Protein AF-A0A922DQI2-F1 (afdb_monomer_lite)

Foldseek 3Di:
DDDDDPPDPPPPDPPVVPDPDDPDDDDDPDNCPDPPRDPPDPDDCPDPVNVVVCCVVVVPCPCPPPCPLQFCPDPVNVVVVCVVCVVLVVQVVVCVVVVHDPVVSLVVVLVVLLCVQFVVVVVVVCVVCVVVVNDDDDDDDDDPDQDPVNVVCVVVVAAFQLPPDLRCLRVLLLLVLLVVLLVVLVVCVVVVDDCRNSVVSNVVSVVSNVSCVSVCCLDPPDDDSSRHDPVSNVSSVVVSVVVVVVVVVVVVVVD

Organism: Carya illinoinensis (NCBI:txid32201)

Structure (mmCIF, N/CA/C/O backbone):
data_AF-A0A922DQI2-F1
#
_entry.id   AF-A0A922DQI2-F1
#
loop_
_atom_site.group_PDB
_atom_site.id
_atom_site.type_symbol
_atom_site.label_atom_id
_atom_site.label_alt_id
_atom_site.label_comp_id
_atom_site.label_asym_id
_atom_site.label_entity_id
_atom_site.label_seq_id
_atom_site.pdbx_PDB_ins_code
_atom_site.Cartn_x
_atom_site.Cartn_y
_atom_site.Cartn_z
_atom_site.occupancy
_atom_site.B_iso_or_equiv
_atom_site.auth_seq_id
_atom_site.auth_comp_id
_atom_site.auth_asym_id
_atom_site.auth_atom_id
_atom_site.pdbx_PDB_model_num
ATOM 1 N N . MET A 1 1 ? 25.416 8.016 -6.942 1.00 30.14 1 MET A N 1
ATOM 2 C CA . MET A 1 1 ? 24.000 7.892 -6.542 1.00 30.14 1 MET A CA 1
ATOM 3 C C . MET A 1 1 ? 23.951 7.152 -5.216 1.00 30.14 1 MET A C 1
ATOM 5 O O . MET A 1 1 ? 23.938 5.929 -5.210 1.00 30.14 1 MET A O 1
ATOM 9 N N . LEU A 1 2 ? 24.023 7.882 -4.106 1.00 28.41 2 LEU A N 1
ATOM 10 C CA . LEU A 1 2 ? 23.653 7.361 -2.793 1.00 28.41 2 LEU A CA 1
ATOM 11 C C . LEU A 1 2 ? 22.253 7.909 -2.533 1.00 28.41 2 LEU A C 1
ATOM 13 O O . LEU A 1 2 ? 22.090 9.118 -2.414 1.00 28.41 2 LEU A O 1
ATOM 17 N N . GLY A 1 3 ? 21.248 7.036 -2.583 1.00 32.53 3 GLY A N 1
ATOM 18 C CA . GLY A 1 3 ? 19.934 7.377 -2.047 1.00 32.53 3 GLY A CA 1
ATOM 19 C C . GLY A 1 3 ? 20.023 7.484 -0.521 1.00 32.53 3 GLY A C 1
ATOM 20 O O . GLY A 1 3 ? 20.935 6.885 0.062 1.00 32.53 3 GLY A O 1
ATOM 21 N N . PRO A 1 4 ? 19.116 8.232 0.122 1.00 30.78 4 PRO A N 1
ATOM 22 C CA . PRO A 1 4 ? 19.093 8.351 1.572 1.00 30.78 4 PRO A CA 1
ATOM 23 C C . PRO A 1 4 ? 19.022 6.963 2.220 1.00 30.78 4 PRO A C 1
ATOM 25 O O . PRO A 1 4 ? 18.234 6.093 1.836 1.00 30.78 4 PRO A O 1
ATOM 28 N N . ASN A 1 5 ? 19.930 6.738 3.167 1.00 29.59 5 ASN A N 1
ATOM 29 C CA . ASN A 1 5 ? 20.031 5.506 3.930 1.00 29.59 5 ASN A CA 1
ATOM 30 C C . ASN A 1 5 ? 19.146 5.654 5.170 1.00 29.59 5 ASN A C 1
ATOM 32 O O . ASN A 1 5 ? 19.586 6.162 6.199 1.00 29.59 5 ASN A O 1
ATOM 36 N N . TYR A 1 6 ? 17.882 5.251 5.053 1.00 39.97 6 TYR A N 1
ATOM 37 C CA . TYR A 1 6 ? 16.935 5.268 6.165 1.00 39.97 6 TYR A CA 1
ATOM 38 C C . TYR A 1 6 ? 17.203 4.095 7.112 1.00 39.97 6 TYR A C 1
ATOM 40 O O . TYR A 1 6 ? 16.571 3.040 7.042 1.00 39.97 6 TYR A O 1
ATOM 48 N N . VAL A 1 7 ? 18.154 4.287 8.024 1.00 38.62 7 VAL A N 1
ATOM 49 C CA . VAL A 1 7 ? 18.233 3.497 9.253 1.00 38.62 7 VAL A CA 1
ATOM 50 C C . VAL A 1 7 ? 17.222 4.111 10.214 1.00 38.62 7 VAL A C 1
ATOM 52 O O . VAL A 1 7 ? 17.504 5.112 10.866 1.00 38.62 7 VAL A O 1
ATOM 55 N N . GLY A 1 8 ? 16.013 3.549 10.242 1.00 37.09 8 GLY A N 1
ATOM 56 C CA . GLY A 1 8 ? 14.947 4.008 11.124 1.00 37.09 8 GLY A CA 1
ATOM 57 C C . GLY A 1 8 ? 15.419 4.023 12.574 1.00 37.09 8 GLY A C 1
ATOM 58 O O . GLY A 1 8 ? 15.721 2.979 13.155 1.00 37.09 8 GLY A O 1
ATOM 59 N N . THR A 1 9 ? 15.463 5.205 13.177 1.00 35.09 9 THR A N 1
ATOM 60 C CA . THR A 1 9 ? 15.454 5.320 14.627 1.00 35.09 9 THR A CA 1
ATOM 61 C C . THR A 1 9 ? 14.071 4.863 15.059 1.00 35.09 9 THR A C 1
ATOM 63 O O . THR A 1 9 ? 13.078 5.562 14.889 1.00 35.09 9 THR A O 1
ATOM 66 N N . GLY A 1 10 ? 13.975 3.624 15.541 1.00 39.00 10 GLY A N 1
ATOM 67 C CA . GLY A 1 10 ? 12.770 3.137 16.193 1.00 39.00 10 GLY A CA 1
ATOM 68 C C . GLY A 1 10 ? 12.435 4.085 17.339 1.00 39.00 10 GLY A C 1
ATOM 69 O O . GLY A 1 10 ? 13.022 3.988 18.415 1.00 39.00 10 GLY A O 1
ATOM 70 N N . CYS A 1 11 ? 11.537 5.038 17.090 1.00 33.47 11 CYS A N 1
ATOM 71 C CA . CYS A 1 11 ? 11.059 5.976 18.088 1.00 33.47 11 CYS A CA 1
ATOM 72 C C . CYS A 1 11 ? 10.195 5.206 19.087 1.00 33.47 11 CYS A C 1
ATOM 74 O O . CYS A 1 11 ? 8.969 5.174 18.996 1.00 33.47 11 CYS A O 1
ATOM 76 N N . PHE A 1 12 ? 10.837 4.580 20.072 1.00 30.73 12 PHE A N 1
ATOM 77 C CA . PHE A 1 12 ? 10.179 4.258 21.326 1.00 30.73 12 PHE A CA 1
ATOM 78 C C . PHE A 1 12 ? 9.929 5.574 22.053 1.00 30.73 12 PHE A C 1
ATOM 80 O O . PHE A 1 12 ? 10.741 6.059 22.837 1.00 30.73 12 PHE A O 1
ATOM 87 N N . PHE A 1 13 ? 8.792 6.184 21.751 1.00 33.19 13 PHE A N 1
ATOM 88 C CA . PHE A 1 13 ? 8.285 7.297 22.524 1.00 33.19 13 PHE A CA 1
ATOM 89 C C . PHE A 1 13 ? 8.004 6.817 23.951 1.00 33.19 13 PHE A C 1
ATOM 91 O O . PHE A 1 13 ? 7.195 5.911 24.171 1.00 33.19 13 PHE A O 1
ATOM 98 N N . ASN A 1 14 ? 8.673 7.418 24.938 1.00 37.69 14 ASN A N 1
ATOM 99 C CA . ASN A 1 14 ? 8.326 7.214 26.337 1.00 37.69 14 ASN A CA 1
ATOM 100 C C . ASN A 1 14 ? 6.867 7.646 26.515 1.00 37.69 14 ASN A C 1
ATOM 102 O O . ASN A 1 14 ? 6.555 8.829 26.370 1.00 37.69 14 ASN A O 1
ATOM 106 N N . ARG A 1 15 ? 5.979 6.692 26.830 1.00 41.00 15 ARG A N 1
ATOM 107 C CA . ARG A 1 15 ? 4.539 6.939 27.012 1.00 41.00 15 ARG A CA 1
ATOM 108 C C . ARG A 1 15 ? 4.271 8.154 27.915 1.00 41.00 15 ARG A C 1
ATOM 110 O O . ARG A 1 15 ? 3.316 8.873 27.658 1.00 41.00 15 ARG A O 1
ATOM 117 N N . ARG A 1 16 ? 5.135 8.451 28.900 1.00 41.72 16 ARG A N 1
ATOM 118 C CA . ARG A 1 16 ? 4.983 9.594 29.823 1.00 41.72 16 ARG A CA 1
ATOM 119 C C . ARG A 1 16 ? 5.123 10.975 29.180 1.00 41.72 16 ARG A C 1
ATOM 121 O O . ARG A 1 16 ? 4.608 11.925 29.748 1.00 41.72 16 ARG A O 1
ATOM 128 N N . ALA A 1 17 ? 5.783 11.108 28.029 1.00 43.28 17 ALA A N 1
ATOM 129 C CA . ALA A 1 17 ? 5.963 12.413 27.384 1.00 43.28 17 ALA A CA 1
ATOM 130 C C . ALA A 1 17 ? 4.649 13.002 26.830 1.00 43.28 17 ALA A C 1
ATOM 132 O O . ALA A 1 17 ? 4.584 14.198 26.568 1.00 43.28 17 ALA A O 1
ATOM 133 N N . PHE A 1 18 ? 3.607 12.176 26.668 1.00 43.25 18 PHE A N 1
ATOM 134 C CA . PHE A 1 18 ? 2.356 12.557 26.000 1.00 43.25 18 PHE A CA 1
ATOM 135 C C . PHE A 1 18 ? 1.142 12.654 26.933 1.00 43.25 18 PHE A C 1
ATOM 137 O O . PHE A 1 18 ? 0.136 13.250 26.554 1.00 43.25 18 PHE A O 1
ATOM 144 N N . PHE A 1 19 ? 1.213 12.108 28.152 1.00 48.34 19 PHE A N 1
ATOM 145 C CA . PHE A 1 19 ? 0.139 12.233 29.140 1.00 48.34 19 PHE A CA 1
ATOM 146 C C . PHE A 1 19 ? 0.403 13.448 30.024 1.00 48.34 19 PHE A C 1
ATOM 148 O O . PHE A 1 19 ? 1.047 13.354 31.067 1.00 48.34 19 PHE A O 1
ATOM 155 N N . GLY A 1 20 ? -0.091 14.609 29.602 1.00 44.75 20 GLY A N 1
ATOM 156 C CA . GLY A 1 20 ? -0.211 15.766 30.482 1.00 44.75 20 GLY A CA 1
ATOM 157 C C . GLY A 1 20 ? -1.192 15.490 31.632 1.00 44.75 20 GLY A C 1
ATOM 158 O O . GLY A 1 20 ? -2.342 15.906 31.552 1.00 44.75 20 GLY A O 1
ATOM 159 N N . GLY A 1 21 ? -0.742 14.797 32.688 1.00 40.41 21 GLY A N 1
ATOM 160 C CA . GLY A 1 21 ? -1.374 14.731 34.019 1.00 40.41 21 GLY A CA 1
ATOM 161 C C . GLY A 1 21 ? -1.466 13.326 34.657 1.00 40.41 21 GLY A C 1
ATOM 162 O O . GLY A 1 21 ? -1.533 12.341 33.921 1.00 40.41 21 GLY A O 1
ATOM 163 N N . PRO A 1 22 ? -1.529 13.201 36.009 1.00 47.38 22 PRO A N 1
ATOM 164 C CA . PRO A 1 22 ? -1.277 14.201 37.052 1.00 47.38 22 PRO A CA 1
ATOM 165 C C . PRO A 1 22 ? 0.192 14.171 37.527 1.00 47.38 22 PRO A C 1
ATOM 167 O O . PRO A 1 22 ? 0.942 13.242 37.248 1.00 47.38 22 PRO A O 1
ATOM 170 N N . SER A 1 23 ? 0.615 15.183 38.284 1.00 52.81 23 SER A N 1
ATOM 171 C CA . SER A 1 23 ? 1.938 15.253 38.935 1.00 52.81 23 SER A CA 1
ATOM 172 C C . SER A 1 23 ? 2.170 14.173 40.006 1.00 52.81 23 SER A C 1
ATOM 174 O O . SER A 1 23 ? 3.268 14.070 40.554 1.00 52.81 23 SER A O 1
ATOM 176 N N . THR A 1 24 ? 1.154 13.363 40.306 1.00 50.06 24 THR A N 1
ATOM 177 C CA . THR A 1 24 ? 1.176 12.278 41.285 1.00 50.06 24 THR A CA 1
ATOM 178 C C . THR A 1 24 ? 1.202 10.909 40.613 1.00 50.06 24 THR A C 1
ATOM 180 O O . THR A 1 24 ? 0.397 10.593 39.739 1.00 50.06 24 THR A O 1
ATOM 183 N N . ILE A 1 25 ? 2.142 10.080 41.064 1.00 53.41 25 ILE A N 1
ATOM 184 C CA . ILE A 1 25 ? 2.340 8.703 40.609 1.00 53.41 25 ILE A CA 1
ATOM 185 C C . ILE A 1 25 ? 1.077 7.890 40.920 1.00 53.41 25 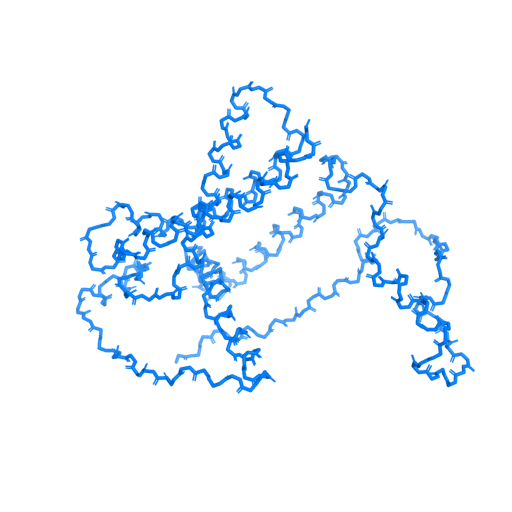ILE A C 1
ATOM 187 O O . ILE A 1 25 ? 0.737 7.685 42.085 1.00 53.41 25 ILE A O 1
ATOM 191 N N . VAL A 1 26 ? 0.394 7.406 39.880 1.00 53.62 26 VAL A N 1
ATOM 192 C CA . VAL A 1 26 ? -0.624 6.359 40.029 1.00 53.62 26 VAL A CA 1
ATOM 193 C C . VAL A 1 26 ? 0.109 5.042 40.319 1.00 53.62 26 VAL A C 1
ATOM 195 O O . VAL A 1 26 ? 1.035 4.704 39.573 1.00 53.62 26 VAL A O 1
ATOM 198 N N . PRO A 1 27 ? -0.244 4.302 41.386 1.00 54.22 27 PRO A N 1
ATOM 199 C CA . PRO A 1 27 ? 0.411 3.040 41.708 1.00 54.22 27 PRO A CA 1
ATOM 200 C C . PRO A 1 27 ? 0.301 2.043 40.551 1.00 54.22 27 PRO A C 1
ATOM 202 O O . PRO A 1 27 ? -0.773 1.875 39.972 1.00 54.22 27 PRO A O 1
ATOM 205 N N . LEU A 1 28 ? 1.408 1.369 40.220 1.00 54.84 28 LEU A N 1
ATOM 206 C CA . LEU A 1 28 ? 1.394 0.289 39.236 1.00 54.84 28 LEU A CA 1
ATOM 207 C C . LEU A 1 28 ? 0.459 -0.830 39.706 1.00 54.84 28 LEU A C 1
ATOM 209 O O . LEU A 1 28 ? 0.539 -1.280 40.847 1.00 54.84 28 LEU A O 1
ATOM 213 N N . GLU A 1 29 ? -0.344 -1.353 38.784 1.00 60.34 29 GLU A N 1
ATOM 214 C CA . GLU A 1 29 ? -1.198 -2.521 39.031 1.00 60.34 29 GLU A CA 1
ATOM 215 C C . GLU A 1 29 ? -0.370 -3.789 39.343 1.00 60.34 29 GLU A C 1
ATOM 217 O O . GLU A 1 29 ? -0.854 -4.727 39.974 1.00 60.34 29 GLU A O 1
ATOM 222 N N . ILE A 1 30 ? 0.902 -3.812 38.912 1.00 66.94 30 ILE A N 1
ATOM 223 C CA . ILE A 1 30 ? 1.880 -4.872 39.188 1.00 66.94 30 ILE A CA 1
ATOM 224 C C . ILE A 1 30 ? 3.225 -4.223 39.570 1.00 66.94 30 ILE A C 1
ATOM 226 O O . ILE A 1 30 ? 3.998 -3.865 38.682 1.00 66.94 30 ILE A O 1
ATOM 230 N N . PRO A 1 31 ? 3.541 -4.079 40.868 1.00 65.25 31 PRO A N 1
ATOM 231 C CA . PRO A 1 31 ? 4.771 -3.425 41.338 1.00 65.25 31 PRO A CA 1
ATOM 232 C C . PRO A 1 31 ? 6.076 -4.037 40.793 1.00 65.25 31 PRO A C 1
ATOM 234 O O . PRO A 1 31 ? 7.068 -3.334 40.622 1.00 65.25 31 PRO A O 1
ATOM 237 N N . GLU A 1 32 ? 6.061 -5.332 40.465 1.00 66.44 32 GLU A N 1
ATOM 238 C CA . GLU A 1 32 ? 7.195 -6.101 39.920 1.00 66.44 32 GLU A CA 1
ATOM 239 C C . GLU A 1 32 ? 7.599 -5.698 38.487 1.00 66.44 32 GLU A C 1
ATOM 241 O O . GLU A 1 32 ? 8.671 -6.070 38.023 1.00 66.44 32 GLU A O 1
ATOM 246 N N . LEU A 1 33 ? 6.752 -4.948 37.771 1.00 60.41 33 LEU A N 1
ATOM 247 C CA . LEU A 1 33 ? 7.027 -4.438 36.417 1.00 60.41 33 LEU A CA 1
ATOM 248 C C . LEU A 1 33 ? 7.432 -2.954 36.417 1.00 60.41 33 LEU A C 1
ATOM 250 O O . LEU A 1 33 ? 7.528 -2.330 35.358 1.00 60.41 33 LEU A O 1
ATOM 254 N N . GLY A 1 34 ? 7.626 -2.368 37.601 1.00 62.19 34 GLY A N 1
ATOM 255 C CA . GLY A 1 34 ? 8.063 -0.986 37.739 1.00 62.19 34 GLY A CA 1
ATOM 256 C C . GLY A 1 34 ? 9.496 -0.794 37.226 1.00 62.19 34 GLY A C 1
ATOM 257 O O . GLY A 1 34 ? 10.329 -1.681 37.403 1.00 62.19 34 GLY A O 1
ATOM 258 N N . PRO A 1 35 ? 9.823 0.368 36.636 1.00 50.09 35 PRO A N 1
ATOM 259 C CA . PRO A 1 35 ? 11.187 0.673 36.191 1.00 50.09 35 PRO A CA 1
ATOM 260 C C . PRO A 1 35 ? 12.200 0.700 37.347 1.00 50.09 35 PRO A C 1
ATOM 262 O O . PRO A 1 35 ? 13.383 0.479 37.120 1.00 50.09 35 PRO A O 1
ATOM 265 N N . ASP A 1 36 ? 11.719 0.919 38.574 1.00 58.16 36 ASP A N 1
ATOM 266 C CA . ASP A 1 36 ? 12.514 0.946 39.805 1.00 58.16 36 ASP A CA 1
ATOM 267 C C . ASP A 1 36 ? 12.488 -0.406 40.552 1.00 58.16 36 ASP A C 1
ATOM 269 O O . ASP A 1 36 ? 12.960 -0.511 41.684 1.00 58.16 36 ASP A O 1
ATOM 273 N N . SER A 1 37 ? 11.906 -1.452 39.948 1.00 65.56 37 SER A N 1
ATOM 274 C CA . SER A 1 37 ? 11.858 -2.790 40.538 1.00 65.56 37 SER A CA 1
ATOM 275 C C . SER A 1 37 ? 13.229 -3.457 40.436 1.00 65.56 37 SER A C 1
ATOM 277 O O . SER A 1 37 ? 13.668 -3.876 39.365 1.00 65.56 37 SER A O 1
ATOM 279 N N . ILE A 1 38 ? 13.923 -3.551 41.570 1.00 58.69 38 ILE A N 1
ATOM 280 C CA . ILE A 1 38 ? 15.183 -4.283 41.676 1.00 58.69 38 ILE A CA 1
ATOM 281 C C . ILE A 1 38 ? 14.852 -5.745 41.971 1.00 58.69 38 ILE A C 1
ATOM 283 O O . ILE A 1 38 ? 14.306 -6.081 43.023 1.00 58.69 38 ILE A O 1
ATOM 287 N N . VAL A 1 39 ? 15.184 -6.624 41.028 1.00 60.62 39 VAL A N 1
ATOM 288 C CA . VAL A 1 39 ? 15.035 -8.069 41.204 1.00 60.62 39 VAL A CA 1
ATOM 289 C C . VAL A 1 39 ? 16.116 -8.556 42.172 1.00 60.62 39 VAL A C 1
ATOM 291 O O . VAL A 1 39 ? 17.271 -8.721 41.796 1.00 60.62 39 VAL A O 1
ATOM 294 N N . ASP A 1 40 ? 15.737 -8.799 43.426 1.00 56.22 40 ASP A N 1
ATOM 295 C CA . ASP A 1 40 ? 16.671 -9.103 44.525 1.00 56.22 40 ASP A CA 1
ATOM 296 C C . ASP A 1 40 ? 17.263 -10.533 44.493 1.00 56.22 40 ASP A C 1
ATOM 298 O O . ASP A 1 40 ? 17.961 -10.965 45.406 1.00 56.22 40 ASP A O 1
ATOM 302 N N . LYS A 1 41 ? 17.000 -11.329 43.447 1.00 58.25 41 LYS A N 1
ATOM 303 C CA . LYS A 1 41 ? 17.541 -12.695 43.324 1.00 58.25 41 LYS A CA 1
ATOM 304 C C . LYS A 1 41 ? 17.931 -13.026 41.892 1.00 58.25 41 LYS A C 1
ATOM 306 O O . LYS A 1 41 ? 17.299 -12.571 40.947 1.00 58.25 41 LYS A O 1
ATOM 311 N N . SER A 1 42 ? 18.931 -13.895 41.727 1.00 56.56 42 SER A N 1
ATOM 312 C CA . SER A 1 42 ? 19.222 -14.566 40.454 1.00 56.56 42 SER A CA 1
ATOM 313 C C . SER A 1 42 ? 18.035 -15.454 40.062 1.00 56.56 42 SER A C 1
ATOM 315 O O . SER A 1 42 ? 17.998 -16.652 40.355 1.00 56.56 42 SER A O 1
ATOM 317 N N . ILE A 1 43 ? 17.005 -14.861 39.471 1.00 57.59 43 ILE A N 1
ATOM 318 C CA . ILE A 1 43 ? 15.824 -15.599 39.062 1.00 57.59 43 ILE A CA 1
ATOM 319 C C . ILE A 1 43 ? 16.205 -16.419 37.831 1.00 57.59 43 ILE A C 1
ATOM 321 O O . ILE A 1 43 ? 16.521 -15.874 36.775 1.00 57.59 43 ILE A O 1
ATOM 325 N N . GLN A 1 44 ? 16.180 -17.746 37.954 1.00 59.81 44 GLN A N 1
ATOM 326 C CA . GLN A 1 44 ? 16.270 -18.601 36.778 1.00 59.81 44 GLN A CA 1
ATOM 327 C C . GLN A 1 44 ? 15.047 -18.355 35.888 1.00 59.81 44 GLN A C 1
ATOM 329 O O . GLN A 1 44 ? 13.907 -18.356 36.363 1.00 59.81 44 GLN A O 1
ATOM 334 N N . ILE A 1 45 ? 15.291 -18.185 34.586 1.00 56.47 45 ILE A N 1
ATOM 335 C CA . ILE A 1 45 ? 14.283 -17.893 33.549 1.00 56.47 45 ILE A CA 1
ATOM 336 C C . ILE A 1 45 ? 13.127 -18.917 33.556 1.00 56.47 45 ILE A C 1
ATOM 338 O O . ILE A 1 45 ? 12.015 -18.604 33.147 1.00 56.47 45 ILE A O 1
ATOM 342 N N . GLN A 1 46 ? 13.363 -20.123 34.082 1.00 60.44 46 GLN A N 1
ATOM 343 C CA . GLN A 1 46 ? 12.385 -21.214 34.169 1.00 60.44 46 GLN A CA 1
ATOM 344 C C . GLN A 1 46 ? 11.580 -21.265 35.479 1.00 60.44 46 GLN A C 1
ATOM 346 O O . GLN A 1 46 ? 10.836 -22.218 35.713 1.00 60.44 46 GLN A O 1
ATOM 351 N N . SER A 1 47 ? 11.715 -20.278 36.364 1.00 74.56 47 SER A N 1
ATOM 352 C CA . SER A 1 47 ? 10.970 -20.288 37.622 1.00 74.56 47 SER A CA 1
ATOM 353 C C . SER A 1 47 ? 9.463 -20.086 37.387 1.00 74.56 47 SER A C 1
ATOM 355 O O . SER A 1 47 ? 9.032 -19.271 36.569 1.00 74.56 47 SER A O 1
ATOM 357 N N . GLN A 1 48 ? 8.637 -20.826 38.136 1.00 75.69 48 GLN A N 1
ATOM 358 C CA . GLN A 1 48 ? 7.170 -20.727 38.085 1.00 75.69 48 GLN A CA 1
ATOM 359 C C . GLN A 1 48 ? 6.612 -19.291 38.212 1.00 75.69 48 GLN A C 1
ATOM 361 O O . GLN A 1 48 ? 5.643 -18.986 37.513 1.00 75.69 48 GLN A O 1
ATOM 366 N N . PRO A 1 49 ? 7.186 -18.387 39.036 1.00 74.25 49 PRO A N 1
ATOM 367 C CA . PRO A 1 49 ? 6.746 -16.993 39.106 1.00 74.25 49 PRO A CA 1
ATOM 368 C C . PRO A 1 49 ? 6.958 -16.238 37.790 1.00 74.25 49 PRO A C 1
ATOM 370 O O . PRO A 1 49 ? 6.041 -15.570 37.319 1.00 74.25 49 PRO A O 1
ATOM 373 N N . VAL A 1 50 ? 8.124 -16.408 37.152 1.00 73.19 50 VAL A N 1
ATOM 374 C CA . VAL A 1 50 ? 8.440 -15.771 35.862 1.00 73.19 50 VAL A CA 1
ATOM 375 C C . VAL A 1 50 ? 7.527 -16.285 34.767 1.00 73.19 50 VAL A C 1
ATOM 377 O O . VAL A 1 50 ? 7.015 -15.489 33.992 1.00 73.19 50 VAL A O 1
ATOM 380 N N . LEU A 1 51 ? 7.262 -17.593 34.723 1.00 78.19 51 LEU A N 1
ATOM 381 C CA . LEU A 1 51 ? 6.389 -18.169 33.702 1.00 78.19 51 LEU A CA 1
ATOM 382 C C . LEU A 1 51 ? 4.940 -17.677 33.844 1.00 78.19 51 LEU A C 1
ATOM 384 O O . LEU A 1 51 ? 4.297 -17.351 32.848 1.00 78.19 51 LEU A O 1
ATOM 388 N N . LYS A 1 52 ? 4.434 -17.563 35.079 1.00 78.94 52 LYS A N 1
ATOM 389 C CA . LYS A 1 52 ? 3.100 -17.000 35.350 1.00 78.94 52 LYS A CA 1
ATOM 390 C C . LYS A 1 52 ? 3.020 -15.517 34.998 1.00 78.94 52 LYS A C 1
ATOM 392 O O . LYS A 1 52 ? 2.025 -15.091 34.412 1.00 78.94 52 LYS A O 1
ATOM 397 N N . LEU A 1 53 ? 4.056 -14.740 35.316 1.00 74.56 53 LEU A N 1
ATOM 398 C CA . LEU A 1 53 ? 4.113 -13.321 34.973 1.00 74.56 53 LEU A CA 1
ATOM 399 C C . LEU A 1 53 ? 4.231 -13.124 33.455 1.00 74.56 53 LEU A C 1
ATOM 401 O O . LEU A 1 53 ? 3.484 -12.334 32.886 1.00 74.56 53 LEU A O 1
ATOM 405 N N . ALA A 1 54 ? 5.079 -13.906 32.786 1.00 74.25 54 ALA A N 1
ATOM 406 C CA . ALA A 1 54 ? 5.222 -13.913 31.335 1.00 74.25 54 ALA A CA 1
ATOM 407 C C . ALA A 1 54 ? 3.909 -14.288 30.645 1.00 74.25 54 ALA A C 1
ATOM 409 O O . ALA A 1 54 ? 3.512 -13.610 29.709 1.00 74.25 54 ALA A O 1
ATOM 410 N N . HIS A 1 55 ? 3.183 -15.295 31.138 1.00 76.88 55 HIS A N 1
ATOM 411 C CA . HIS A 1 55 ? 1.864 -15.650 30.612 1.00 76.88 55 HIS A CA 1
ATOM 412 C C . HIS A 1 55 ? 0.836 -14.523 30.816 1.00 76.88 55 HIS A C 1
ATOM 414 O O . HIS A 1 55 ? 0.001 -14.277 29.948 1.00 76.88 55 HIS A O 1
ATOM 420 N N . LYS A 1 56 ? 0.893 -13.804 31.945 1.00 73.81 56 LYS A N 1
ATOM 421 C CA . LYS A 1 56 ? 0.024 -12.646 32.207 1.00 73.81 56 LYS A CA 1
ATOM 422 C C . LYS A 1 56 ? 0.336 -11.472 31.269 1.00 73.81 56 LYS A C 1
ATOM 424 O O . LYS A 1 56 ? -0.592 -10.863 30.748 1.00 73.81 56 LYS A O 1
ATOM 429 N N . VAL A 1 57 ? 1.617 -11.186 31.029 1.00 70.94 57 VAL A N 1
ATOM 430 C CA . VAL A 1 57 ? 2.094 -10.124 30.121 1.00 70.94 57 VAL A CA 1
ATOM 431 C C . VAL A 1 57 ? 1.808 -10.482 28.657 1.00 70.94 57 VAL A C 1
ATOM 433 O O . VAL A 1 57 ? 1.249 -9.686 27.909 1.00 70.94 57 VAL A O 1
ATOM 436 N N . ALA A 1 58 ? 2.104 -11.718 28.259 1.00 71.81 58 ALA A N 1
ATOM 437 C CA . ALA A 1 58 ? 1.863 -12.231 26.911 1.00 71.81 58 ALA A CA 1
ATOM 438 C C . ALA A 1 58 ? 0.373 -12.395 26.581 1.00 71.81 58 ALA A C 1
ATOM 440 O O . ALA A 1 58 ? 0.015 -12.512 25.413 1.00 71.81 58 ALA A O 1
ATOM 441 N N . GLY A 1 59 ? -0.503 -12.385 27.591 1.00 71.50 59 GLY A N 1
ATOM 442 C CA . GLY A 1 59 ? -1.945 -12.437 27.388 1.00 71.50 59 GLY A CA 1
ATOM 443 C C . GLY A 1 59 ? -2.507 -11.227 26.638 1.00 71.50 59 GLY A C 1
ATOM 444 O O . GLY A 1 59 ? -3.650 -11.302 26.206 1.00 71.50 59 GLY A O 1
ATOM 445 N N . CYS A 1 60 ? -1.748 -10.126 26.498 1.00 58.62 60 CYS A N 1
ATOM 446 C CA . CYS A 1 60 ? -2.135 -8.893 25.792 1.00 58.62 60 CYS A CA 1
ATOM 447 C C . CYS A 1 60 ? -3.534 -8.351 26.155 1.00 58.62 60 CYS A C 1
ATOM 449 O O . CYS A 1 60 ? -4.106 -7.548 25.426 1.00 58.62 60 CYS A O 1
ATOM 451 N N . ASN A 1 61 ? -4.077 -8.735 27.313 1.00 62.59 61 ASN A N 1
ATOM 452 C CA . ASN A 1 61 ? -5.410 -8.355 27.783 1.00 62.59 61 ASN A CA 1
ATOM 453 C C . ASN A 1 61 ? -5.421 -6.976 28.464 1.00 62.59 61 ASN A C 1
ATOM 455 O O . ASN A 1 61 ? -6.320 -6.686 29.248 1.00 62.59 61 ASN A O 1
ATOM 459 N N . TYR A 1 62 ? -4.430 -6.126 28.183 1.00 56.12 62 TYR A N 1
ATOM 460 C CA . TYR A 1 62 ? -4.280 -4.793 28.780 1.00 56.12 62 TYR A CA 1
ATOM 461 C C . TYR A 1 62 ? -5.477 -3.876 28.515 1.00 56.12 62 TYR A C 1
ATOM 463 O O . TYR A 1 62 ? -5.734 -2.943 29.266 1.00 56.12 62 TYR A O 1
ATOM 471 N N . GLU A 1 63 ? -6.213 -4.165 27.448 1.00 56.25 63 GLU A N 1
ATOM 472 C CA . GLU A 1 63 ? -7.353 -3.383 26.974 1.00 56.25 63 GLU A CA 1
ATOM 473 C C . GLU A 1 63 ? -8.664 -4.179 27.079 1.00 56.25 63 GLU A C 1
ATOM 475 O O . GLU A 1 63 ? -9.706 -3.789 26.557 1.00 56.25 63 GLU A O 1
ATOM 480 N N . TYR A 1 64 ? -8.647 -5.322 27.769 1.00 51.16 64 TYR A N 1
ATOM 481 C CA . TYR A 1 64 ? -9.841 -6.136 27.937 1.00 51.16 64 TYR A CA 1
ATOM 482 C C . TYR A 1 64 ? -10.881 -5.380 28.782 1.00 51.16 64 TYR A C 1
ATOM 484 O O . TYR A 1 64 ? -10.635 -5.065 29.944 1.00 51.16 64 TYR A O 1
ATOM 492 N N . LYS A 1 65 ? -12.059 -5.125 28.192 1.00 55.69 65 LYS A N 1
ATOM 493 C CA . LYS A 1 65 ? -13.178 -4.317 28.733 1.00 55.69 65 LYS A CA 1
ATOM 494 C C . LYS A 1 65 ? -12.975 -2.800 28.747 1.00 55.69 65 LYS A C 1
ATOM 496 O O . LYS A 1 65 ? -13.802 -2.096 29.327 1.00 55.69 65 LYS A O 1
ATOM 501 N N . THR A 1 66 ? -11.941 -2.273 28.101 1.00 60.34 66 THR A N 1
ATOM 502 C CA . THR A 1 66 ? -11.891 -0.833 27.830 1.00 60.34 66 THR A CA 1
ATOM 503 C C . THR A 1 66 ? -12.742 -0.521 26.594 1.00 60.34 66 THR A C 1
ATOM 505 O O . THR A 1 66 ? -12.983 -1.380 25.746 1.00 60.34 66 THR A O 1
ATOM 508 N N . LYS A 1 67 ? -13.217 0.721 26.469 1.00 49.62 67 LYS A N 1
ATOM 509 C CA . LYS A 1 67 ? -13.912 1.205 25.259 1.00 49.62 67 LYS A CA 1
ATOM 510 C C . LYS A 1 67 ? -12.953 1.498 24.092 1.00 49.62 67 LYS A C 1
ATOM 512 O O . LYS A 1 67 ? -13.316 2.158 23.116 1.00 49.62 67 LYS A O 1
ATOM 517 N N . TRP A 1 68 ? -11.706 1.057 24.218 1.00 48.50 68 TRP A N 1
ATOM 518 C CA . TRP A 1 68 ? -10.61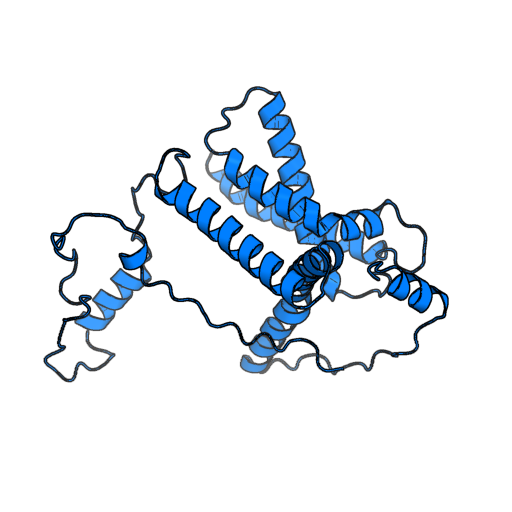5 1.411 23.330 1.00 48.50 68 TRP A CA 1
ATOM 519 C C . TRP A 1 68 ? -10.907 0.932 21.900 1.00 48.50 68 TRP A C 1
ATOM 521 O O . TRP A 1 68 ? -11.289 -0.217 21.681 1.00 48.50 68 TRP A O 1
ATOM 531 N N . GLY A 1 69 ? -10.800 1.851 20.936 1.00 51.06 69 GLY A N 1
ATOM 532 C CA . GLY A 1 69 ? -11.074 1.602 19.516 1.00 51.06 69 GLY A CA 1
ATOM 533 C C . GLY A 1 69 ? -12.530 1.782 19.053 1.00 51.06 69 GLY A C 1
ATOM 534 O O . GLY A 1 69 ? -12.761 1.734 17.847 1.00 51.06 69 GLY A O 1
ATOM 535 N N . TYR A 1 70 ? -13.495 2.023 19.953 1.00 51.00 70 TYR A N 1
ATOM 536 C CA . TYR A 1 70 ? -14.923 2.132 19.595 1.00 51.00 70 TYR A CA 1
ATOM 537 C C . TYR A 1 70 ? -15.500 3.557 19.645 1.00 51.00 70 TYR A C 1
ATOM 539 O O . TYR A 1 70 ? -16.399 3.865 18.866 1.00 51.00 70 TYR A O 1
ATOM 547 N N . GLU A 1 71 ? -14.997 4.438 20.515 1.00 56.59 71 GLU A N 1
ATOM 548 C CA . GLU A 1 71 ? -15.506 5.812 20.665 1.00 56.59 71 GLU A CA 1
ATOM 549 C C . GLU A 1 71 ? -14.517 6.843 20.088 1.00 56.59 71 GLU A C 1
ATOM 551 O O . GLU A 1 71 ? -13.356 6.915 20.488 1.00 56.59 71 GLU A O 1
ATOM 556 N N . LEU A 1 72 ? -14.987 7.662 19.136 1.00 54.09 72 LEU A N 1
ATOM 557 C CA . LEU A 1 72 ? -14.201 8.715 18.465 1.00 54.09 72 LEU A CA 1
ATOM 558 C C . LEU A 1 72 ? -13.826 9.882 19.401 1.00 54.09 72 LEU A C 1
ATOM 560 O O . LEU A 1 72 ? -12.963 10.691 19.070 1.00 54.09 72 LEU A O 1
ATOM 564 N N . SER A 1 73 ? -14.487 9.974 20.555 1.00 54.31 73 SER A N 1
ATOM 565 C CA . SER A 1 73 ? -14.350 11.031 21.561 1.00 54.31 73 SER A CA 1
ATOM 566 C C . SER A 1 73 ? -13.270 10.763 22.614 1.00 54.31 73 SER A C 1
ATOM 568 O O . SER A 1 73 ? -13.043 11.610 23.476 1.00 54.31 73 SER A O 1
ATOM 570 N N . GLU A 1 74 ? -12.589 9.617 22.559 1.00 63.19 74 GLU A N 1
ATOM 571 C CA . GLU A 1 74 ? -11.504 9.308 23.491 1.00 63.19 74 GLU A CA 1
ATOM 572 C C . GLU A 1 74 ? -10.234 10.115 23.144 1.00 63.19 74 GLU A C 1
ATOM 574 O O . GLU A 1 74 ? -9.787 10.086 21.992 1.00 63.19 74 GLU A O 1
ATOM 579 N N . PRO A 1 75 ? -9.579 10.787 24.113 1.00 66.12 75 PRO A N 1
ATOM 580 C CA . PRO A 1 75 ? -8.351 11.559 23.880 1.00 66.12 75 PRO A CA 1
ATOM 581 C C . PRO A 1 75 ? -7.241 10.767 23.172 1.00 66.12 75 PRO A C 1
ATOM 583 O O . PRO A 1 75 ? -6.446 11.323 22.413 1.00 66.12 75 PRO A O 1
ATOM 586 N N . SER A 1 76 ? -7.207 9.448 23.372 1.00 66.62 76 SER A N 1
ATOM 587 C CA . SER A 1 76 ? -6.269 8.550 22.702 1.00 66.62 76 SER A CA 1
ATOM 588 C C . SER A 1 76 ? -6.477 8.487 21.187 1.00 66.62 76 SER A C 1
ATOM 590 O O . SER A 1 76 ? -5.498 8.390 20.458 1.00 66.62 76 SER A O 1
ATOM 592 N N . PHE A 1 77 ? -7.712 8.585 20.685 1.00 71.06 77 PHE A N 1
ATOM 593 C CA . PHE A 1 77 ? -7.981 8.592 19.243 1.00 71.06 77 PHE A CA 1
ATOM 594 C C . PHE A 1 77 ? -7.347 9.810 18.562 1.00 71.06 77 PHE A C 1
ATOM 596 O O .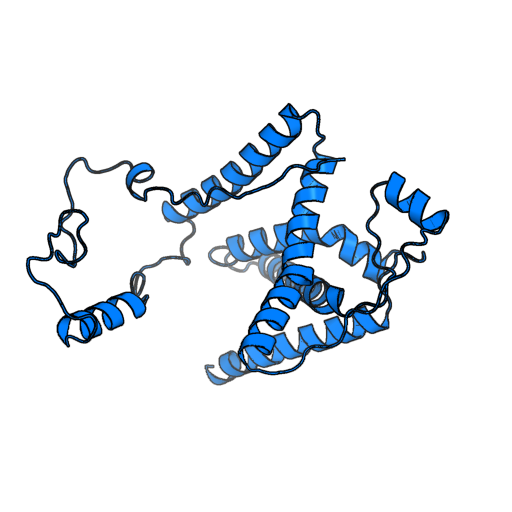 PHE A 1 77 ? -6.639 9.676 17.562 1.00 71.06 77 PHE A O 1
ATOM 603 N N . ILE A 1 78 ? -7.541 10.989 19.155 1.00 75.88 78 ILE A N 1
ATOM 604 C CA . ILE A 1 78 ? -6.948 12.245 18.682 1.00 75.88 78 ILE A CA 1
ATOM 605 C C . ILE A 1 78 ? -5.420 12.145 18.688 1.00 75.88 78 ILE A C 1
ATOM 607 O O . ILE A 1 78 ? -4.779 12.583 17.734 1.00 75.88 78 ILE A O 1
ATOM 611 N N . LEU A 1 79 ? -4.837 11.511 19.711 1.00 80.56 79 LEU A N 1
ATOM 612 C CA . LEU A 1 79 ? -3.396 11.275 19.781 1.00 80.56 79 LEU A CA 1
ATOM 613 C C . LEU A 1 79 ? -2.887 10.454 18.586 1.00 80.56 79 LEU A C 1
ATOM 615 O O . LEU A 1 79 ? -1.872 10.819 18.005 1.00 80.56 79 LEU A O 1
ATOM 619 N N . TYR A 1 80 ? -3.575 9.385 18.175 1.00 77.19 80 TYR A N 1
ATOM 620 C CA . TYR A 1 80 ? -3.141 8.587 17.020 1.00 77.19 80 TYR A CA 1
ATOM 621 C C . TYR A 1 80 ? -3.210 9.364 15.708 1.00 77.19 80 TYR A C 1
ATOM 623 O O . TYR A 1 80 ? -2.277 9.292 14.911 1.00 77.19 80 TYR A O 1
ATOM 631 N N . VAL A 1 81 ? -4.284 10.128 15.492 1.00 81.62 81 VAL A N 1
ATOM 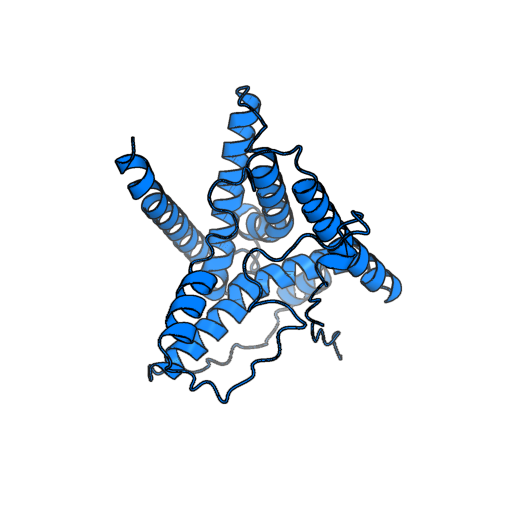632 C CA . VAL A 1 81 ? -4.401 10.996 14.312 1.00 81.62 81 VAL A CA 1
ATOM 633 C C . VAL A 1 81 ? -3.290 12.044 14.319 1.00 81.62 81 VAL A C 1
ATOM 635 O O . VAL A 1 81 ? -2.644 12.257 13.297 1.00 81.62 81 VAL A O 1
ATOM 638 N N . PHE A 1 82 ? -3.014 12.648 15.477 1.00 86.50 82 PHE A N 1
ATOM 639 C CA . PHE A 1 82 ? -1.927 13.607 15.642 1.00 86.50 82 PHE A CA 1
ATOM 640 C C . PHE A 1 82 ? -0.555 12.984 15.362 1.00 86.50 82 PHE A C 1
ATOM 642 O O . PHE A 1 82 ? 0.223 13.566 14.618 1.00 86.50 82 PHE A O 1
ATOM 649 N N . LEU A 1 83 ? -0.261 11.795 15.896 1.00 88.00 83 LEU A N 1
ATOM 650 C CA . LEU A 1 83 ? 1.005 11.095 15.648 1.00 88.00 83 LEU A CA 1
ATOM 651 C C . LEU A 1 83 ? 1.160 10.707 14.178 1.00 88.00 83 LEU A C 1
ATOM 653 O O . LEU A 1 83 ? 2.240 10.861 13.616 1.00 88.00 83 LEU A O 1
ATOM 657 N N . PHE A 1 84 ? 0.082 10.240 13.547 1.00 86.06 84 PHE A N 1
ATOM 658 C CA . PHE A 1 84 ? 0.072 9.923 12.125 1.00 86.06 84 PHE A CA 1
ATOM 659 C C . PHE A 1 84 ? 0.372 11.169 11.283 1.00 86.06 84 PHE A C 1
ATOM 661 O O . PHE A 1 84 ? 1.314 11.170 10.496 1.00 86.06 84 PHE A O 1
ATOM 668 N N . LEU A 1 85 ? -0.379 12.255 11.486 1.00 89.56 85 LEU A N 1
ATOM 669 C CA . LEU A 1 85 ? -0.172 13.506 10.754 1.00 89.56 85 LEU A CA 1
ATOM 670 C C . LEU A 1 85 ? 1.187 14.139 11.064 1.00 89.56 85 LEU A C 1
ATOM 672 O O . LEU A 1 85 ? 1.819 14.676 10.163 1.00 89.56 85 LEU A O 1
ATOM 676 N N . GLY A 1 86 ? 1.647 14.057 12.312 1.00 92.88 86 GLY A N 1
ATOM 677 C CA . GLY A 1 86 ? 2.941 14.565 12.751 1.00 92.88 86 GLY A CA 1
ATOM 678 C C . GLY A 1 86 ? 4.100 13.826 12.092 1.00 92.88 86 GLY A C 1
ATOM 679 O O . GLY A 1 86 ? 4.997 14.474 11.569 1.00 92.88 86 GLY A O 1
ATOM 680 N N . ALA A 1 87 ? 4.051 12.492 12.038 1.00 91.69 87 ALA A N 1
ATOM 681 C CA . ALA A 1 87 ? 5.075 11.690 11.373 1.00 91.69 87 ALA A CA 1
ATOM 682 C C . ALA A 1 87 ? 5.138 11.983 9.865 1.00 91.69 87 ALA A C 1
ATOM 684 O O . ALA A 1 87 ? 6.208 12.287 9.347 1.00 91.69 87 ALA A O 1
ATOM 685 N N . TYR A 1 88 ? 3.992 11.971 9.173 1.00 90.19 88 TYR A N 1
ATOM 686 C CA . TYR A 1 88 ? 3.936 12.294 7.740 1.00 90.19 88 TYR A CA 1
ATOM 687 C C . TYR A 1 88 ? 4.311 13.753 7.453 1.00 90.19 88 TYR A C 1
ATOM 689 O O . TYR A 1 88 ? 4.955 14.041 6.450 1.00 90.19 88 TYR A O 1
ATOM 697 N N . GLY A 1 89 ? 3.907 14.682 8.321 1.00 94.06 89 GLY A N 1
ATOM 698 C CA . GLY A 1 89 ? 4.223 16.100 8.192 1.00 94.06 89 GLY A CA 1
ATOM 699 C C . GLY A 1 89 ? 5.707 16.384 8.406 1.00 94.06 89 GLY A C 1
ATOM 700 O O . GLY A 1 89 ? 6.293 17.137 7.635 1.00 94.06 89 GLY A O 1
ATOM 701 N N . GLN A 1 90 ? 6.324 15.760 9.412 1.00 94.88 90 GLN A N 1
ATOM 702 C CA . GLN A 1 90 ? 7.761 15.865 9.652 1.00 94.88 90 GLN A CA 1
ATOM 703 C C . GLN A 1 90 ? 8.555 15.306 8.469 1.00 94.88 90 GLN A C 1
ATOM 705 O O . GLN A 1 90 ? 9.441 15.991 7.967 1.00 94.88 90 GLN A O 1
ATOM 710 N N . ASP A 1 91 ? 8.197 14.113 7.997 1.00 91.81 91 ASP A N 1
ATOM 711 C CA . ASP A 1 91 ? 8.842 13.476 6.848 1.00 91.81 91 ASP A CA 1
ATOM 712 C C . ASP A 1 91 ? 8.708 14.330 5.573 1.00 91.81 91 ASP A C 1
ATOM 714 O O . ASP A 1 91 ? 9.677 14.529 4.845 1.00 91.81 91 ASP A O 1
ATOM 718 N N . LEU A 1 92 ? 7.540 14.946 5.347 1.00 93.25 92 LEU A N 1
ATOM 719 C CA . LEU A 1 92 ? 7.354 15.903 4.254 1.00 93.25 92 LEU A CA 1
ATOM 720 C C . LEU A 1 92 ? 8.266 17.129 4.397 1.00 93.25 92 LEU A C 1
ATOM 722 O O . LEU A 1 92 ? 8.859 17.563 3.411 1.00 93.25 92 LEU A O 1
ATOM 726 N N . ILE A 1 93 ? 8.359 17.714 5.594 1.00 93.94 93 ILE A N 1
ATOM 727 C CA . ILE A 1 93 ? 9.212 18.885 5.840 1.00 93.94 93 ILE A CA 1
ATOM 728 C C . ILE A 1 93 ? 10.676 18.539 5.565 1.00 93.94 93 ILE A C 1
ATOM 730 O O . ILE A 1 93 ? 11.348 19.298 4.871 1.00 93.94 93 ILE A O 1
ATOM 734 N N . GLU A 1 94 ? 11.154 17.397 6.057 1.00 92.06 94 GLU A N 1
ATOM 735 C CA . GLU A 1 94 ? 12.517 16.912 5.814 1.00 92.06 94 GLU A CA 1
ATOM 736 C C . GLU A 1 94 ? 12.781 16.751 4.313 1.00 92.06 94 GLU A C 1
ATOM 738 O O . GLU A 1 94 ? 13.744 17.305 3.784 1.00 92.06 94 GLU A O 1
ATOM 743 N N . PHE A 1 95 ? 11.844 16.130 3.593 1.00 87.81 95 PHE A N 1
ATOM 744 C CA . PHE A 1 95 ? 11.931 15.965 2.146 1.00 87.81 95 PHE A CA 1
ATOM 745 C C . PHE A 1 95 ? 12.009 17.304 1.393 1.00 87.81 95 PHE A C 1
ATOM 747 O O . PHE A 1 95 ? 12.694 17.413 0.377 1.00 87.81 95 PHE A O 1
ATOM 754 N N . LEU A 1 96 ? 11.295 18.334 1.860 1.00 91.94 96 LEU A N 1
ATOM 755 C CA . LEU A 1 96 ? 11.318 19.672 1.258 1.00 91.94 96 LEU A CA 1
ATOM 756 C C . LEU A 1 96 ? 12.594 20.454 1.602 1.00 91.94 96 LEU A C 1
ATOM 758 O O . LEU A 1 96 ? 13.050 21.241 0.773 1.00 91.94 96 LEU A O 1
ATOM 762 N N . ILE A 1 97 ? 13.174 20.241 2.788 1.00 93.00 97 ILE A N 1
ATOM 763 C CA . ILE A 1 97 ? 14.469 20.821 3.178 1.00 93.00 97 ILE A CA 1
ATOM 764 C C . ILE A 1 97 ? 15.589 20.271 2.286 1.00 93.00 97 ILE A C 1
ATOM 766 O O . ILE A 1 97 ? 16.463 21.029 1.875 1.00 93.00 97 ILE A O 1
ATOM 770 N N . GLU A 1 98 ? 15.532 18.989 1.917 1.00 92.00 98 GLU A N 1
ATOM 771 C CA . GLU A 1 98 ? 16.490 18.338 1.009 1.00 92.00 98 GLU A CA 1
ATOM 772 C C . GLU A 1 98 ? 16.253 18.645 -0.488 1.00 92.00 98 GLU A C 1
ATOM 774 O O . GLU A 1 98 ? 16.599 17.850 -1.363 1.00 92.00 98 GLU A O 1
ATOM 779 N N . GLU A 1 99 ? 15.637 19.788 -0.809 1.00 90.75 99 GLU A N 1
ATOM 780 C CA . GLU A 1 99 ? 15.307 20.209 -2.185 1.00 90.75 99 GLU A CA 1
ATOM 781 C C . GLU A 1 99 ? 14.425 19.197 -2.952 1.00 90.75 99 GLU A C 1
ATOM 783 O O . GLU A 1 99 ? 14.392 19.128 -4.190 1.00 90.75 99 GLU A O 1
ATOM 788 N N . GLY A 1 100 ? 13.670 18.383 -2.214 1.00 86.38 100 GLY A N 1
ATOM 789 C CA . GLY A 1 100 ? 12.657 17.500 -2.757 1.00 86.38 100 GLY A CA 1
ATOM 790 C C . GLY A 1 100 ? 11.379 18.240 -3.163 1.00 86.38 100 GLY A C 1
ATOM 791 O O . GLY A 1 100 ? 11.232 19.452 -3.038 1.00 86.38 100 GLY A O 1
ATOM 792 N N . THR A 1 101 ? 10.410 17.491 -3.689 1.00 89.31 101 THR A N 1
ATOM 793 C CA . THR A 1 101 ? 9.089 18.032 -4.058 1.00 89.31 101 THR A CA 1
ATOM 794 C C . THR A 1 101 ? 8.004 17.199 -3.399 1.00 89.31 101 THR A C 1
ATOM 796 O O . THR A 1 101 ? 8.205 16.006 -3.175 1.00 89.31 101 THR A O 1
ATOM 799 N N . VAL A 1 102 ? 6.825 17.785 -3.176 1.00 90.69 102 VAL A N 1
ATOM 800 C CA . VAL A 1 102 ? 5.661 17.063 -2.626 1.00 90.69 102 VAL A CA 1
ATOM 801 C C . VAL A 1 102 ? 5.325 15.820 -3.460 1.00 90.69 102 VAL A C 1
ATOM 803 O O . VAL A 1 102 ? 4.997 14.772 -2.914 1.00 90.69 102 VAL A O 1
ATOM 806 N N . GLN A 1 103 ? 5.461 15.898 -4.788 1.00 87.25 103 GLN A N 1
ATOM 807 C CA . GLN A 1 103 ? 5.236 14.753 -5.674 1.00 87.25 103 GLN A CA 1
ATOM 808 C C . GLN A 1 103 ? 6.254 13.630 -5.442 1.00 87.25 103 GLN A C 1
ATOM 810 O O . GLN A 1 103 ? 5.877 12.459 -5.405 1.00 87.25 103 GLN A O 1
ATOM 815 N N . LYS A 1 104 ? 7.540 13.971 -5.291 1.00 87.06 104 LYS A N 1
ATOM 816 C CA . LYS A 1 104 ? 8.595 12.994 -4.987 1.00 87.06 104 LYS A CA 1
ATOM 817 C C . LYS A 1 104 ? 8.375 12.360 -3.610 1.00 87.06 104 LYS A C 1
ATOM 819 O O . LYS A 1 104 ? 8.437 11.140 -3.527 1.00 87.06 104 LYS A O 1
ATOM 824 N N . TRP A 1 105 ? 8.035 13.157 -2.596 1.00 91.75 105 TRP A N 1
ATOM 825 C CA . TRP A 1 105 ? 7.681 12.673 -1.259 1.00 91.75 105 TRP A CA 1
ATOM 826 C C . TRP A 1 105 ? 6.507 11.690 -1.305 1.00 91.75 105 TRP A C 1
ATOM 828 O O . TRP A 1 105 ? 6.596 10.571 -0.814 1.00 91.75 105 TRP A O 1
ATOM 838 N N . TRP A 1 106 ? 5.417 12.054 -1.983 1.00 90.25 106 TRP A N 1
ATOM 839 C CA . TRP A 1 106 ? 4.250 11.180 -2.090 1.00 90.25 106 TRP A CA 1
ATOM 840 C C . TRP A 1 106 ? 4.555 9.884 -2.852 1.00 90.25 106 TRP A C 1
ATOM 842 O O . TRP A 1 106 ? 4.063 8.810 -2.506 1.00 90.25 106 TRP A O 1
ATOM 852 N N . ASN A 1 107 ? 5.394 9.957 -3.888 1.00 88.12 107 ASN A N 1
ATOM 853 C CA . ASN A 1 107 ? 5.877 8.766 -4.581 1.00 88.12 107 ASN A CA 1
ATOM 854 C C . ASN A 1 107 ? 6.782 7.897 -3.696 1.00 88.12 107 ASN A C 1
ATOM 856 O O . ASN A 1 107 ? 6.751 6.675 -3.846 1.00 88.12 107 ASN A O 1
ATOM 860 N N . ASP A 1 108 ? 7.537 8.488 -2.772 1.00 88.88 108 ASP A N 1
ATOM 861 C CA . ASP A 1 108 ? 8.313 7.744 -1.780 1.00 88.88 108 ASP A CA 1
ATOM 862 C C . ASP A 1 108 ? 7.398 6.979 -0.810 1.00 88.88 108 ASP A C 1
ATOM 864 O O . ASP A 1 108 ? 7.546 5.763 -0.666 1.00 88.88 108 ASP A O 1
ATOM 868 N N . GLN A 1 109 ? 6.344 7.626 -0.296 1.00 90.06 109 GLN A N 1
ATOM 869 C CA . GLN A 1 109 ? 5.321 6.969 0.534 1.00 90.06 109 GLN A CA 1
ATOM 870 C C . GLN A 1 109 ? 4.691 5.762 -0.177 1.00 90.06 109 GLN A C 1
ATOM 872 O O . GLN A 1 109 ? 4.584 4.663 0.377 1.00 90.06 109 GLN A O 1
ATOM 877 N N . ARG A 1 110 ? 4.343 5.922 -1.459 1.00 89.88 110 ARG A N 1
ATOM 878 C CA . ARG A 1 110 ? 3.848 4.818 -2.298 1.00 89.88 110 ARG A CA 1
ATOM 879 C C . ARG A 1 110 ? 4.869 3.694 -2.418 1.00 89.88 110 ARG A C 1
ATOM 881 O O . ARG A 1 110 ? 4.514 2.522 -2.291 1.00 89.88 110 ARG A O 1
ATOM 888 N N . MET A 1 111 ? 6.133 4.034 -2.657 1.00 87.62 111 MET A N 1
ATOM 889 C CA . MET A 1 111 ? 7.204 3.049 -2.772 1.00 87.62 111 MET A CA 1
ATOM 890 C C . MET A 1 111 ? 7.443 2.292 -1.472 1.00 87.62 111 MET A C 1
ATOM 892 O O . MET A 1 111 ? 7.729 1.095 -1.529 1.00 87.62 111 MET A O 1
ATOM 896 N N . TRP A 1 112 ? 7.284 2.940 -0.320 1.00 88.56 112 TRP A N 1
ATOM 897 C CA . TRP A 1 112 ? 7.373 2.287 0.980 1.00 88.56 112 TRP A CA 1
ATOM 898 C C . TRP A 1 112 ? 6.305 1.194 1.131 1.00 88.56 112 TRP A C 1
ATOM 900 O O . TRP A 1 112 ? 6.634 0.040 1.422 1.00 88.56 112 TRP A O 1
ATOM 910 N N . VAL A 1 113 ? 5.045 1.507 0.798 1.00 88.69 113 VAL A N 1
ATOM 911 C CA . VAL A 1 113 ? 3.937 0.532 0.795 1.00 88.69 113 VAL A CA 1
ATOM 912 C C . VAL A 1 113 ? 4.190 -0.604 -0.200 1.00 88.69 113 VAL A C 1
ATOM 914 O O . VAL A 1 113 ? 4.026 -1.779 0.140 1.00 88.69 113 VAL A O 1
ATOM 917 N N . ILE A 1 114 ? 4.631 -0.273 -1.420 1.00 88.12 114 ILE A N 1
ATOM 918 C CA . ILE A 1 114 ? 4.946 -1.266 -2.455 1.00 88.12 114 ILE A CA 1
ATOM 919 C C . ILE A 1 114 ? 6.026 -2.222 -1.951 1.00 88.12 114 ILE A C 1
ATOM 921 O O . ILE A 1 114 ? 5.830 -3.432 -2.026 1.00 88.12 114 ILE A O 1
ATOM 925 N N . ARG A 1 115 ? 7.141 -1.719 -1.407 1.00 88.50 115 ARG A N 1
ATOM 926 C CA . ARG A 1 115 ? 8.242 -2.549 -0.880 1.00 88.50 115 ARG A CA 1
ATOM 927 C C . ARG A 1 115 ? 7.786 -3.436 0.276 1.00 88.50 115 ARG A C 1
ATOM 929 O O . ARG A 1 115 ? 8.139 -4.615 0.290 1.00 88.50 115 ARG A O 1
ATOM 936 N N . GLY A 1 116 ? 6.969 -2.898 1.183 1.00 89.06 116 GLY A N 1
ATOM 937 C CA . GLY A 1 116 ? 6.401 -3.637 2.310 1.00 89.06 116 GLY A CA 1
ATOM 938 C C . GLY A 1 116 ? 5.586 -4.854 1.871 1.00 89.06 116 GLY A C 1
ATOM 939 O O . GLY A 1 116 ? 5.835 -5.966 2.333 1.00 89.06 116 GLY A O 1
ATOM 940 N N . LEU A 1 117 ? 4.663 -4.666 0.924 1.00 87.81 117 LEU A N 1
ATOM 941 C CA . LEU A 1 117 ? 3.775 -5.730 0.431 1.00 87.81 117 LEU A CA 1
ATOM 942 C C . LEU A 1 117 ? 4.407 -6.637 -0.637 1.00 87.81 117 LEU A C 1
ATOM 944 O O . LEU A 1 117 ? 3.802 -7.636 -1.022 1.00 87.81 117 LEU A O 1
ATOM 948 N N . SER A 1 118 ? 5.599 -6.297 -1.127 1.00 86.88 118 SER A N 1
ATOM 949 C CA . SER A 1 118 ? 6.309 -7.057 -2.157 1.00 86.88 118 SER A CA 1
ATOM 950 C C . SER A 1 118 ? 7.635 -7.596 -1.610 1.00 86.88 118 SER A C 1
ATOM 952 O O . SER A 1 118 ? 7.657 -8.638 -0.956 1.00 86.88 118 SER A O 1
ATOM 954 N N . ALA A 1 119 ? 8.742 -6.894 -1.841 1.00 84.19 119 ALA A N 1
ATOM 955 C CA . ALA A 1 119 ? 10.096 -7.349 -1.552 1.00 84.19 119 ALA A CA 1
ATOM 956 C C . ALA A 1 119 ? 10.308 -7.773 -0.092 1.00 84.19 119 ALA A C 1
ATOM 958 O O . ALA A 1 119 ? 10.899 -8.823 0.144 1.00 84.19 119 ALA A O 1
ATOM 959 N N . PHE A 1 120 ? 9.811 -7.006 0.883 1.00 87.50 120 PHE A N 1
ATOM 960 C CA . PHE A 1 120 ? 9.997 -7.341 2.298 1.00 87.50 120 PHE A CA 1
ATOM 961 C C . PHE A 1 120 ? 9.189 -8.571 2.702 1.00 87.50 120 PHE A C 1
ATOM 963 O O . PHE A 1 120 ? 9.737 -9.467 3.336 1.00 87.50 120 PHE A O 1
ATOM 970 N N . GLY A 1 121 ? 7.927 -8.672 2.274 1.00 85.25 121 GLY A N 1
ATOM 971 C CA . GLY A 1 121 ? 7.106 -9.859 2.528 1.00 85.25 121 GLY A CA 1
ATOM 972 C C . GLY A 1 121 ? 7.729 -11.134 1.951 1.00 85.25 121 GLY A C 1
ATOM 973 O O . GLY A 1 121 ? 7.862 -12.134 2.656 1.00 85.25 121 GLY A O 1
ATOM 974 N N . TYR A 1 122 ? 8.182 -11.081 0.695 1.00 85.06 122 TYR A N 1
ATOM 975 C CA . TYR A 1 122 ? 8.861 -12.210 0.055 1.00 85.06 122 TYR A CA 1
ATOM 976 C C . TYR A 1 122 ? 10.218 -12.524 0.696 1.00 85.06 122 TYR A C 1
ATOM 978 O O . TYR A 1 122 ? 10.527 -13.696 0.887 1.00 85.06 122 TYR A O 1
ATOM 986 N N . GLY A 1 123 ? 10.997 -11.510 1.080 1.00 87.31 123 GLY A N 1
ATOM 987 C CA . GLY A 1 123 ? 12.277 -11.694 1.767 1.00 87.31 123 GLY A CA 1
ATOM 988 C C . GLY A 1 123 ? 12.121 -12.329 3.150 1.00 87.31 123 GLY A C 1
ATOM 989 O O . GLY A 1 123 ? 12.852 -13.258 3.486 1.00 87.31 123 GLY A O 1
ATOM 990 N N . CYS A 1 124 ? 11.128 -11.897 3.933 1.00 87.44 124 CYS A N 1
ATOM 991 C CA . CYS A 1 124 ? 10.804 -12.508 5.223 1.00 87.44 124 CYS A CA 1
ATOM 992 C C . CYS A 1 124 ? 10.340 -13.959 5.062 1.00 87.44 124 CYS A C 1
ATOM 994 O O . CYS A 1 124 ? 10.769 -14.827 5.821 1.00 87.44 124 CYS A O 1
ATOM 996 N N . LEU A 1 125 ? 9.495 -14.235 4.062 1.00 87.06 125 LEU A N 1
ATOM 997 C CA . LEU A 1 125 ? 9.061 -15.595 3.753 1.00 87.06 125 LEU A CA 1
ATOM 998 C C . LEU A 1 125 ? 10.250 -16.475 3.355 1.00 87.06 125 LEU A C 1
ATOM 1000 O O . LEU A 1 125 ? 10.384 -17.583 3.860 1.00 87.06 125 LEU A O 1
ATOM 1004 N N . GLU A 1 126 ? 11.127 -15.982 2.482 1.00 88.00 126 GLU A N 1
ATOM 1005 C CA . GLU A 1 126 ? 12.325 -16.705 2.060 1.00 88.00 126 GLU A CA 1
ATOM 1006 C C . GLU A 1 126 ? 13.235 -17.019 3.253 1.00 88.00 126 GLU A C 1
ATOM 1008 O O . GLU A 1 126 ? 13.667 -18.160 3.415 1.00 88.00 126 GLU A O 1
ATOM 1013 N N . PHE A 1 127 ? 13.495 -16.030 4.111 1.00 89.44 127 PHE A N 1
ATOM 1014 C CA . PHE A 1 127 ? 14.274 -16.216 5.331 1.00 89.44 127 PHE A CA 1
ATOM 1015 C C . PHE A 1 127 ? 13.654 -17.286 6.238 1.00 89.44 127 PHE A C 1
ATOM 1017 O O . PHE A 1 127 ? 14.343 -18.210 6.665 1.00 89.44 127 PHE A O 1
ATOM 1024 N N . PHE A 1 128 ? 12.344 -17.210 6.469 1.00 89.56 128 PHE A N 1
ATOM 1025 C CA . PHE A 1 128 ? 11.620 -18.187 7.276 1.00 89.56 128 PHE A CA 1
ATOM 1026 C C . PHE A 1 128 ? 11.693 -19.604 6.687 1.00 89.56 128 PHE A C 1
ATOM 1028 O O . PHE A 1 128 ? 11.983 -20.560 7.405 1.00 89.56 128 PHE A O 1
ATOM 1035 N N . LEU A 1 129 ? 11.491 -19.753 5.374 1.00 90.25 129 LEU A N 1
ATOM 1036 C CA . LEU A 1 129 ? 11.599 -21.043 4.684 1.00 90.25 129 LEU A CA 1
ATOM 1037 C C . LEU A 1 129 ? 13.013 -21.628 4.791 1.00 90.25 129 LEU A C 1
ATOM 1039 O O . LEU A 1 129 ? 13.158 -22.826 5.042 1.00 90.25 129 LEU A O 1
ATOM 1043 N N . LYS A 1 130 ? 14.050 -20.786 4.693 1.00 89.44 130 LYS A N 1
ATOM 1044 C CA . LYS A 1 130 ? 15.442 -21.199 4.925 1.00 89.44 130 LYS A CA 1
ATOM 1045 C C . LYS A 1 130 ? 15.668 -21.680 6.356 1.00 89.44 130 LYS A C 1
ATOM 1047 O O . LYS A 1 130 ? 16.338 -22.693 6.538 1.00 89.44 130 LYS A O 1
ATOM 1052 N N . CYS A 1 131 ? 15.085 -21.022 7.361 1.00 91.00 131 CYS A N 1
ATOM 1053 C CA . CYS A 1 131 ? 15.143 -21.492 8.751 1.00 91.00 131 CYS A CA 1
ATOM 1054 C C . CYS A 1 131 ? 14.503 -22.879 8.936 1.00 91.00 131 CYS A C 1
ATOM 1056 O O . CYS A 1 131 ? 14.938 -23.633 9.801 1.00 91.00 131 CYS A O 1
ATOM 1058 N N . LEU A 1 132 ? 13.510 -23.234 8.114 1.00 93.81 132 LEU A N 1
ATOM 1059 C CA . LEU A 1 132 ? 12.881 -24.560 8.099 1.00 93.81 132 LEU A CA 1
ATOM 1060 C C . LEU A 1 132 ? 13.633 -25.600 7.246 1.00 93.81 132 LEU A C 1
ATOM 1062 O O . LEU A 1 132 ? 13.171 -26.731 7.117 1.00 93.81 132 LEU A O 1
ATOM 1066 N N . GLY A 1 133 ? 14.768 -25.238 6.640 1.00 90.50 133 GLY A N 1
ATOM 1067 C CA . GLY A 1 133 ? 15.531 -26.122 5.754 1.00 90.50 133 GLY A CA 1
ATOM 1068 C C . GLY A 1 133 ? 14.893 -26.334 4.377 1.00 90.50 133 GLY A C 1
ATOM 1069 O O . GLY A 1 133 ? 15.327 -27.210 3.629 1.00 90.50 133 GLY A O 1
ATOM 1070 N N . ILE A 1 134 ? 13.879 -25.542 4.016 1.00 89.31 134 ILE A N 1
ATOM 1071 C CA . ILE A 1 134 ? 13.247 -25.598 2.697 1.00 89.31 134 ILE A CA 1
ATOM 1072 C C . ILE A 1 134 ? 14.114 -24.789 1.732 1.00 89.31 134 ILE A C 1
ATOM 1074 O O . ILE A 1 134 ? 14.269 -23.576 1.879 1.00 89.31 134 ILE A O 1
ATOM 1078 N N . SER A 1 135 ? 14.683 -25.466 0.732 1.00 78.12 135 SER A N 1
ATOM 1079 C CA . SER A 1 135 ? 15.428 -24.801 -0.337 1.00 78.12 135 SER A CA 1
ATOM 1080 C C . SER A 1 135 ? 14.490 -23.880 -1.118 1.00 78.12 135 SER A C 1
ATOM 1082 O O . SER A 1 135 ? 13.495 -24.322 -1.694 1.00 78.12 135 SER A O 1
ATOM 1084 N N . THR A 1 136 ? 14.786 -22.584 -1.104 1.00 74.12 136 THR A N 1
ATOM 1085 C CA . THR A 1 136 ? 14.055 -21.580 -1.878 1.00 74.12 136 THR A CA 1
ATOM 1086 C C . THR A 1 136 ? 14.634 -21.482 -3.292 1.00 74.12 136 THR A C 1
ATOM 1088 O O . THR A 1 136 ? 15.812 -21.766 -3.513 1.00 74.12 136 THR A O 1
ATOM 1091 N N . TYR A 1 137 ? 13.791 -21.123 -4.268 1.00 63.50 137 TYR A N 1
ATOM 1092 C CA . TYR A 1 137 ? 14.156 -21.040 -5.689 1.00 63.50 137 TYR A CA 1
ATOM 1093 C C . TYR A 1 137 ? 15.423 -20.198 -5.927 1.00 63.50 137 TYR A C 1
ATOM 1095 O O . TYR A 1 137 ? 15.624 -19.163 -5.293 1.00 63.50 137 TYR A O 1
ATOM 1103 N N . GLY A 1 138 ? 16.257 -20.629 -6.880 1.00 62.72 138 GLY A N 1
ATOM 1104 C CA . GLY A 1 138 ? 17.457 -19.901 -7.294 1.00 62.72 138 GLY A CA 1
ATOM 1105 C C . GLY A 1 138 ? 17.137 -18.524 -7.884 1.00 62.72 138 GLY A C 1
ATOM 1106 O O . GLY A 1 138 ? 16.112 -18.331 -8.538 1.00 62.72 138 GLY A O 1
ATOM 1107 N N . PHE A 1 139 ? 18.030 -17.559 -7.659 1.00 60.25 139 PHE A N 1
ATOM 1108 C CA . PHE A 1 139 ? 17.892 -16.198 -8.173 1.00 60.25 139 PHE A CA 1
ATOM 1109 C C . PHE A 1 139 ? 18.025 -16.185 -9.703 1.00 60.25 139 PHE A C 1
ATOM 1111 O O . PHE A 1 139 ? 19.119 -16.334 -10.247 1.00 60.25 139 PHE A O 1
ATOM 1118 N N . GLY A 1 140 ? 16.907 -16.009 -10.407 1.00 65.50 140 GLY A N 1
ATOM 1119 C CA . GLY A 1 140 ? 16.916 -15.755 -11.844 1.00 65.50 140 GLY A CA 1
ATOM 1120 C C . GLY A 1 140 ? 17.351 -14.318 -12.115 1.00 65.50 140 GLY A C 1
ATOM 1121 O O . GLY A 1 140 ? 16.667 -13.383 -11.699 1.00 65.50 140 GLY A O 1
ATOM 1122 N N . LEU A 1 141 ? 18.474 -14.130 -12.812 1.00 60.88 141 LEU A N 1
ATOM 1123 C CA . LEU A 1 141 ? 18.910 -12.806 -13.253 1.00 60.88 141 LEU A CA 1
ATOM 1124 C C . LEU A 1 141 ? 17.842 -12.204 -14.169 1.00 60.88 141 LEU A C 1
ATOM 1126 O O . LEU A 1 141 ? 17.593 -12.700 -15.267 1.00 60.88 141 LEU A O 1
ATOM 1130 N N . THR A 1 142 ? 17.219 -11.117 -13.729 1.00 63.88 142 THR A N 1
ATOM 1131 C CA . THR A 1 142 ? 16.381 -10.313 -14.609 1.00 63.88 142 THR A CA 1
ATOM 1132 C C . THR A 1 142 ? 17.274 -9.429 -15.470 1.00 63.88 142 THR A C 1
ATOM 1134 O O . THR A 1 142 ? 18.192 -8.760 -14.988 1.00 63.88 142 THR A O 1
ATOM 1137 N N . SER A 1 143 ? 17.009 -9.442 -16.774 1.00 69.25 143 SER A N 1
ATOM 1138 C CA . SER A 1 143 ? 17.589 -8.483 -17.707 1.00 69.25 143 SER A CA 1
ATOM 1139 C C . SER A 1 143 ? 17.305 -7.063 -17.212 1.00 69.25 143 SER A C 1
ATOM 1141 O O . SER A 1 143 ? 16.155 -6.703 -16.969 1.00 69.25 143 SER A O 1
ATOM 1143 N N . LYS A 1 144 ? 18.360 -6.255 -17.069 1.00 70.44 144 LYS A N 1
ATOM 1144 C CA . LYS A 1 144 ? 18.259 -4.814 -16.791 1.00 70.44 144 LYS A CA 1
ATOM 1145 C C . LYS A 1 144 ? 18.211 -3.981 -18.075 1.00 70.44 144 LYS A C 1
ATOM 1147 O O . LYS A 1 144 ? 18.436 -2.778 -18.016 1.00 70.44 144 LYS A O 1
ATOM 1152 N N . VAL A 1 145 ? 17.982 -4.607 -19.232 1.00 76.31 145 VAL A N 1
ATOM 1153 C CA . VAL A 1 145 ? 17.843 -3.878 -20.496 1.00 76.31 145 VAL A CA 1
ATOM 1154 C C . VAL A 1 145 ? 16.543 -3.083 -20.429 1.00 76.31 145 VAL A C 1
ATOM 1156 O O . VAL A 1 145 ? 15.462 -3.663 -20.361 1.00 76.31 145 VAL A O 1
ATOM 1159 N N . ILE A 1 146 ? 16.673 -1.760 -20.395 1.00 75.81 146 ILE A N 1
ATOM 1160 C CA . ILE A 1 146 ? 15.552 -0.823 -20.376 1.00 75.81 146 ILE A CA 1
ATOM 1161 C C . ILE A 1 146 ? 15.262 -0.442 -21.824 1.00 75.81 146 ILE A C 1
ATOM 1163 O O . ILE A 1 146 ? 16.147 0.052 -22.518 1.00 75.81 146 ILE A O 1
ATOM 1167 N N . ASP A 1 147 ? 14.031 -0.678 -22.264 1.00 85.75 147 ASP A N 1
ATOM 1168 C CA . ASP A 1 147 ? 13.551 -0.227 -23.572 1.00 85.75 147 ASP A CA 1
ATOM 1169 C C . ASP A 1 147 ? 13.301 1.293 -23.571 1.00 85.75 147 ASP A C 1
ATOM 1171 O O . ASP A 1 147 ? 12.974 1.877 -22.532 1.00 85.75 147 ASP A O 1
ATOM 1175 N N . ASP A 1 148 ? 13.391 1.943 -24.732 1.00 88.31 148 ASP A N 1
ATOM 1176 C CA . ASP A 1 148 ? 13.247 3.402 -24.858 1.00 88.31 148 ASP A CA 1
ATOM 1177 C C . ASP A 1 148 ? 11.890 3.894 -24.337 1.00 88.31 148 ASP A C 1
ATOM 1179 O O . ASP A 1 148 ? 11.789 4.944 -23.696 1.00 88.31 148 ASP A O 1
ATOM 1183 N N . GLU A 1 149 ? 10.826 3.118 -24.562 1.00 86.56 149 GLU A N 1
ATOM 1184 C CA . GLU A 1 149 ? 9.498 3.424 -24.032 1.00 86.56 149 GLU A CA 1
ATOM 1185 C C . GLU A 1 149 ? 9.466 3.359 -22.501 1.00 86.56 149 GLU A C 1
ATOM 1187 O O . GLU A 1 149 ? 8.863 4.218 -21.861 1.00 86.56 149 GLU A O 1
ATOM 1192 N N . GLN A 1 150 ? 10.124 2.363 -21.902 1.00 81.88 150 GLN A N 1
ATOM 1193 C CA . GLN A 1 150 ? 10.213 2.216 -20.449 1.00 81.88 150 GLN A CA 1
ATOM 1194 C C . GLN A 1 150 ? 11.039 3.351 -19.827 1.00 81.88 150 GLN A C 1
ATOM 1196 O O . GLN A 1 150 ? 10.650 3.897 -18.793 1.00 81.88 150 GLN A O 1
ATOM 1201 N N . SER A 1 151 ? 12.126 3.761 -20.486 1.00 83.50 151 SER A N 1
ATOM 1202 C CA . SER A 1 151 ? 12.948 4.908 -20.083 1.00 83.50 151 SER A CA 1
ATOM 1203 C C . SER A 1 151 ? 12.143 6.214 -20.074 1.00 83.50 151 SER A C 1
ATOM 1205 O O . SER A 1 151 ? 12.162 6.956 -19.090 1.00 83.50 151 SER A O 1
ATOM 1207 N N . LYS A 1 152 ? 11.340 6.464 -21.119 1.00 85.06 152 LYS A N 1
ATOM 1208 C CA . LYS A 1 152 ? 10.450 7.638 -21.186 1.00 85.06 152 LYS A CA 1
ATOM 1209 C C . LYS A 1 152 ? 9.443 7.667 -20.037 1.00 85.06 152 LYS A C 1
ATOM 1211 O O . LYS A 1 152 ? 9.277 8.707 -19.403 1.00 85.06 152 LYS A O 1
ATOM 1216 N N . ARG A 1 153 ? 8.810 6.527 -19.732 1.00 83.12 153 ARG A N 1
ATOM 1217 C CA . ARG A 1 153 ? 7.860 6.420 -18.610 1.00 83.12 153 ARG A CA 1
ATOM 1218 C C . ARG A 1 153 ? 8.530 6.695 -17.267 1.00 83.12 153 ARG A C 1
ATOM 1220 O O . ARG A 1 153 ? 7.978 7.431 -16.452 1.00 83.12 153 ARG A O 1
ATOM 1227 N N . TYR A 1 154 ? 9.733 6.158 -17.067 1.00 80.50 154 TYR A N 1
ATOM 1228 C CA . TYR A 1 154 ? 10.525 6.422 -15.870 1.00 80.50 154 TYR A CA 1
ATOM 1229 C C . TYR A 1 154 ? 10.841 7.917 -15.715 1.00 80.50 154 TYR A C 1
ATOM 1231 O O . TYR A 1 154 ? 10.617 8.481 -14.646 1.00 80.50 154 TYR A O 1
ATOM 1239 N N . GLY A 1 155 ? 11.273 8.587 -16.791 1.00 74.19 155 GLY A N 1
ATOM 1240 C CA . GLY A 1 155 ? 11.543 10.030 -16.788 1.00 74.19 155 GLY A CA 1
ATOM 1241 C C . GLY A 1 155 ? 10.313 10.897 -16.485 1.00 74.19 155 GLY A C 1
ATOM 1242 O O . GLY A 1 155 ? 10.446 11.981 -15.925 1.00 74.19 155 GLY A O 1
ATOM 1243 N N . GLN A 1 156 ? 9.113 10.402 -16.792 1.00 79.44 156 GLN A N 1
ATOM 1244 C CA . GLN A 1 156 ? 7.835 11.045 -16.464 1.00 79.44 156 GLN A CA 1
ATOM 1245 C C . GLN A 1 156 ? 7.342 10.732 -15.038 1.00 79.44 156 GLN A C 1
ATOM 1247 O O . GLN A 1 156 ? 6.280 11.203 -14.637 1.00 79.44 156 GLN A O 1
ATOM 1252 N N . GLY A 1 157 ? 8.085 9.934 -14.263 1.00 76.69 157 GLY A N 1
ATOM 1253 C CA . GLY A 1 157 ? 7.693 9.525 -12.915 1.00 76.69 157 GLY A CA 1
ATOM 1254 C C . GLY A 1 157 ? 6.539 8.519 -12.885 1.00 76.69 157 GLY A C 1
ATOM 1255 O O . GLY A 1 157 ? 5.851 8.415 -11.869 1.00 76.69 157 GLY A O 1
ATOM 1256 N N . MET A 1 158 ? 6.305 7.792 -13.982 1.00 78.38 158 MET A N 1
ATOM 1257 C CA . MET A 1 158 ? 5.260 6.772 -14.052 1.00 78.38 158 MET A CA 1
ATOM 1258 C C . MET A 1 158 ? 5.770 5.421 -13.553 1.00 78.38 158 MET A C 1
ATOM 1260 O O . MET A 1 158 ? 6.849 4.962 -13.930 1.00 78.38 158 MET A O 1
ATOM 1264 N N . PHE A 1 159 ? 4.958 4.753 -12.734 1.00 85.12 159 PHE A N 1
ATOM 1265 C CA . PHE A 1 159 ? 5.271 3.416 -12.240 1.00 85.12 159 PHE A CA 1
ATOM 1266 C C . PHE A 1 159 ? 5.157 2.361 -13.348 1.00 85.12 159 PHE A C 1
ATOM 1268 O O . PHE A 1 159 ? 4.263 2.410 -14.198 1.00 85.12 159 PHE A O 1
ATOM 1275 N N . GLU A 1 160 ? 6.065 1.389 -13.314 1.00 85.12 160 GLU A N 1
ATOM 1276 C CA . GLU A 1 160 ? 6.136 0.279 -14.261 1.00 85.12 160 GLU A CA 1
ATOM 1277 C C . GLU A 1 160 ? 5.673 -1.012 -13.580 1.00 85.12 160 GLU A C 1
ATOM 1279 O O . GLU A 1 160 ? 6.318 -1.494 -12.649 1.00 85.12 160 GLU A O 1
ATOM 1284 N N . PHE A 1 161 ? 4.576 -1.591 -14.069 1.00 86.50 161 PHE A N 1
ATOM 1285 C CA . PHE A 1 161 ? 4.017 -2.838 -13.539 1.00 86.50 161 PHE A CA 1
ATOM 1286 C C . PHE A 1 161 ? 3.883 -3.939 -14.603 1.00 86.50 161 PHE A C 1
ATOM 1288 O O . PHE A 1 161 ? 3.282 -4.982 -14.346 1.00 86.50 161 PHE A O 1
ATOM 1295 N N . GLY A 1 162 ? 4.458 -3.718 -15.790 1.00 80.56 162 GLY A N 1
ATOM 1296 C CA . GLY A 1 162 ? 4.390 -4.617 -16.945 1.00 80.56 162 GLY A CA 1
ATOM 1297 C C . GLY A 1 162 ? 5.050 -5.975 -16.746 1.00 80.56 162 GLY A C 1
ATOM 1298 O O . GLY A 1 162 ? 4.685 -6.964 -17.385 1.00 80.56 162 GLY A O 1
ATOM 1299 N N . ALA A 1 163 ? 6.023 -6.047 -15.836 1.00 80.31 163 ALA A N 1
ATOM 1300 C CA . ALA A 1 163 ? 6.696 -7.293 -15.523 1.00 80.31 163 ALA A CA 1
ATOM 1301 C C . ALA A 1 163 ? 5.697 -8.287 -14.913 1.00 80.31 163 ALA A C 1
ATOM 1303 O O . ALA A 1 163 ? 5.134 -8.060 -13.842 1.00 80.31 163 ALA A O 1
ATOM 1304 N N . SER A 1 164 ? 5.502 -9.423 -15.586 1.00 69.38 164 SER A N 1
ATOM 1305 C CA . SER A 1 164 ? 4.702 -10.533 -15.062 1.00 69.38 164 SER A CA 1
ATOM 1306 C C . SER A 1 164 ? 5.417 -11.157 -13.865 1.00 69.38 164 SER A C 1
ATOM 1308 O O . SER A 1 164 ? 6.223 -12.070 -14.018 1.00 69.38 164 SER A O 1
ATOM 1310 N N . SER A 1 165 ? 5.148 -10.626 -12.674 1.00 79.62 165 SER A N 1
ATOM 1311 C CA . SER A 1 165 ? 5.762 -11.057 -11.423 1.00 79.62 165 SER A CA 1
ATOM 1312 C C . SER A 1 165 ? 4.707 -11.318 -10.358 1.00 79.62 165 SER A C 1
ATOM 1314 O O . SER A 1 165 ? 3.836 -10.483 -10.101 1.00 79.62 165 SER A O 1
ATOM 1316 N N . ASN A 1 166 ? 4.843 -12.456 -9.678 1.00 82.00 166 ASN A N 1
ATOM 1317 C CA . ASN A 1 166 ? 4.012 -12.802 -8.525 1.00 82.00 166 ASN A CA 1
ATOM 1318 C C . ASN A 1 166 ? 4.209 -11.819 -7.362 1.00 82.00 166 ASN A C 1
ATOM 1320 O O . ASN A 1 166 ? 3.337 -11.709 -6.507 1.00 82.00 166 ASN A O 1
ATOM 1324 N N . ILE A 1 167 ? 5.301 -11.046 -7.369 1.00 84.94 167 ILE A N 1
ATOM 1325 C CA . ILE A 1 167 ? 5.605 -10.060 -6.332 1.00 84.94 167 ILE A CA 1
ATOM 1326 C C . ILE A 1 167 ? 4.545 -8.952 -6.225 1.00 84.94 167 ILE A C 1
ATOM 1328 O O . ILE A 1 167 ? 4.390 -8.346 -5.168 1.00 84.94 167 ILE A O 1
ATOM 1332 N N . PHE A 1 168 ? 3.794 -8.703 -7.304 1.00 89.25 168 PHE A N 1
ATOM 1333 C CA . PHE A 1 168 ? 2.704 -7.728 -7.319 1.00 89.25 168 PHE A CA 1
ATOM 1334 C C . PHE A 1 168 ? 1.378 -8.305 -6.814 1.00 89.25 168 PHE A C 1
ATOM 1336 O O . PHE A 1 168 ? 0.463 -7.538 -6.522 1.00 89.25 168 PHE A O 1
ATOM 1343 N N . VAL A 1 169 ? 1.248 -9.631 -6.682 1.00 93.00 169 VAL A N 1
ATOM 1344 C CA . VAL A 1 169 ? -0.024 -10.265 -6.307 1.00 93.00 169 VAL A CA 1
ATOM 1345 C C . VAL A 1 169 ? -0.523 -9.790 -4.938 1.00 93.00 169 VAL A C 1
ATOM 1347 O O . VAL A 1 169 ? -1.686 -9.376 -4.882 1.00 93.00 169 VAL A O 1
ATOM 1350 N N . PRO A 1 170 ? 0.288 -9.774 -3.858 1.00 93.19 170 PRO A N 1
ATOM 1351 C CA . PRO A 1 170 ? -0.173 -9.294 -2.553 1.00 93.19 170 PRO A CA 1
ATOM 1352 C C . PRO A 1 170 ? -0.529 -7.804 -2.572 1.00 93.19 170 PRO A C 1
ATOM 1354 O O . PRO A 1 170 ? -1.558 -7.410 -2.028 1.00 93.19 170 PRO A O 1
ATOM 1357 N N . LEU A 1 171 ? 0.271 -6.993 -3.270 1.00 93.44 171 LEU A N 1
ATOM 1358 C CA . LEU A 1 171 ? 0.042 -5.558 -3.443 1.00 93.44 171 LEU A CA 1
ATOM 1359 C C . LEU A 1 171 ? -1.311 -5.269 -4.117 1.00 93.44 171 LEU A C 1
ATOM 1361 O O . LEU A 1 171 ? -2.114 -4.498 -3.596 1.00 93.44 171 LEU A O 1
ATOM 1365 N N . ILE A 1 172 ? -1.583 -5.914 -5.254 1.00 95.06 172 ILE A N 1
ATOM 1366 C CA . ILE A 1 172 ? -2.837 -5.744 -6.002 1.00 95.06 172 ILE A CA 1
ATOM 1367 C C . ILE A 1 172 ? -4.023 -6.277 -5.188 1.00 95.06 172 ILE A C 1
ATOM 1369 O O . ILE A 1 172 ? -5.082 -5.657 -5.166 1.00 95.06 172 ILE A O 1
ATOM 1373 N N . THR A 1 173 ? -3.845 -7.393 -4.476 1.00 96.31 173 THR A N 1
ATOM 1374 C CA . THR A 1 173 ? -4.880 -7.961 -3.595 1.00 96.31 173 THR A CA 1
ATOM 1375 C C . THR A 1 173 ? -5.263 -6.969 -2.495 1.00 96.31 173 THR A C 1
ATOM 1377 O O . THR A 1 173 ? -6.446 -6.700 -2.294 1.00 96.31 173 THR A O 1
ATOM 1380 N N . ALA A 1 174 ? -4.273 -6.373 -1.823 1.00 95.06 174 ALA A N 1
ATOM 1381 C CA . ALA A 1 174 ? -4.498 -5.363 -0.793 1.00 95.06 174 ALA A CA 1
ATOM 1382 C C . ALA A 1 174 ? -5.195 -4.114 -1.355 1.00 95.06 174 ALA A C 1
ATOM 1384 O O . ALA A 1 174 ? -6.124 -3.606 -0.726 1.00 95.06 174 ALA A O 1
ATOM 1385 N N . ALA A 1 175 ? -4.798 -3.654 -2.547 1.00 96.12 175 ALA A N 1
ATOM 1386 C CA . ALA A 1 175 ? -5.453 -2.540 -3.228 1.00 96.12 175 ALA A CA 1
ATOM 1387 C C . ALA A 1 175 ? -6.937 -2.850 -3.513 1.00 96.12 175 ALA A C 1
ATOM 1389 O O . ALA A 1 175 ? -7.812 -2.091 -3.104 1.00 96.12 175 ALA A O 1
ATOM 1390 N N . ILE A 1 176 ? -7.247 -4.006 -4.115 1.00 97.06 176 ILE A N 1
ATOM 1391 C CA . ILE A 1 176 ? -8.632 -4.424 -4.405 1.00 97.06 176 ILE A CA 1
ATOM 1392 C C . ILE A 1 176 ? -9.480 -4.463 -3.127 1.00 97.06 176 ILE A C 1
ATOM 1394 O O . ILE A 1 176 ? -10.573 -3.897 -3.102 1.00 97.06 176 ILE A O 1
ATOM 1398 N N . ILE A 1 177 ? -8.981 -5.095 -2.059 1.00 96.12 177 ILE A N 1
ATOM 1399 C CA . ILE A 1 177 ? -9.715 -5.205 -0.790 1.00 96.12 177 ILE A CA 1
ATOM 1400 C C . ILE A 1 177 ? -10.001 -3.816 -0.208 1.00 96.12 177 ILE A C 1
ATOM 1402 O O . ILE A 1 177 ? -11.135 -3.554 0.195 1.00 96.12 177 ILE A O 1
ATOM 1406 N N . ASN A 1 178 ? -9.015 -2.913 -0.196 1.00 96.00 178 ASN A N 1
ATOM 1407 C CA . ASN A 1 178 ? -9.191 -1.562 0.343 1.00 96.00 178 ASN A CA 1
ATOM 1408 C C . ASN A 1 178 ? -10.151 -0.722 -0.508 1.00 96.00 178 ASN A C 1
ATOM 1410 O O . ASN A 1 178 ? -10.987 -0.020 0.057 1.00 96.00 178 ASN A O 1
ATOM 1414 N N . LEU A 1 179 ? -10.103 -0.840 -1.840 1.00 96.75 179 LEU A N 1
ATOM 1415 C CA . LEU A 1 179 ? -11.048 -0.162 -2.729 1.00 96.75 179 LEU A CA 1
ATOM 1416 C C . LEU A 1 179 ? -12.485 -0.626 -2.486 1.00 96.75 179 LEU A C 1
ATOM 1418 O O . LEU A 1 179 ? -13.372 0.201 -2.290 1.00 96.75 179 LEU A O 1
ATOM 1422 N N . VAL A 1 180 ? -12.719 -1.942 -2.459 1.00 95.00 180 VAL A N 1
ATOM 1423 C CA . VAL A 1 180 ? -14.057 -2.501 -2.211 1.00 95.00 180 VAL A CA 1
ATOM 1424 C C . VAL A 1 180 ? -14.554 -2.107 -0.822 1.00 95.00 180 VAL A C 1
ATOM 1426 O O . VAL A 1 180 ? -15.697 -1.680 -0.682 1.00 95.00 180 VAL A O 1
ATOM 1429 N N . SER A 1 181 ? -13.694 -2.181 0.195 1.00 93.31 181 SER A N 1
ATOM 1430 C CA . SER A 1 181 ? -14.035 -1.787 1.568 1.00 93.31 181 SER A CA 1
ATOM 1431 C C . SER A 1 181 ? -14.412 -0.310 1.658 1.00 93.31 181 SER A C 1
ATOM 1433 O O . SER A 1 181 ? -15.429 0.028 2.260 1.00 93.31 181 SER A O 1
ATOM 1435 N N . PHE A 1 182 ? -13.641 0.567 1.008 1.00 95.12 182 PHE A N 1
ATOM 1436 C CA . PHE A 1 182 ? -13.930 1.997 0.953 1.00 95.12 182 PHE A CA 1
ATOM 1437 C C . PHE A 1 182 ? -15.267 2.282 0.257 1.00 95.12 182 PHE A C 1
ATOM 1439 O O . PHE A 1 182 ? -16.090 3.014 0.803 1.00 95.12 182 PHE A O 1
ATOM 1446 N N . LEU A 1 183 ? -15.522 1.665 -0.903 1.00 94.75 183 LEU A N 1
ATOM 1447 C CA . LEU A 1 183 ? -16.781 1.831 -1.636 1.00 94.75 183 LEU A CA 1
ATOM 1448 C C . LEU A 1 183 ? -17.983 1.336 -0.823 1.00 94.75 183 LEU A C 1
ATOM 1450 O O . LEU A 1 183 ? -19.001 2.021 -0.752 1.00 94.75 183 LEU A O 1
ATOM 1454 N N . MET A 1 184 ? -17.867 0.175 -0.174 1.00 91.69 184 MET A N 1
ATOM 1455 C CA . MET A 1 184 ? -18.936 -0.380 0.660 1.00 91.69 184 MET A CA 1
ATOM 1456 C C . MET A 1 184 ? -19.208 0.490 1.890 1.00 91.69 184 MET A C 1
ATOM 1458 O O . MET A 1 184 ? -20.370 0.776 2.177 1.00 91.69 184 MET A O 1
ATOM 1462 N N . GLY A 1 185 ? -18.159 0.964 2.572 1.00 91.12 185 GLY A N 1
ATOM 1463 C CA . GLY A 1 185 ? -18.286 1.907 3.684 1.00 91.12 185 GLY A CA 1
ATOM 1464 C C . GLY A 1 185 ? -18.942 3.214 3.241 1.00 91.12 185 GLY A C 1
ATOM 1465 O O . GLY A 1 185 ? -19.909 3.659 3.851 1.00 91.12 185 GLY A O 1
ATOM 1466 N N . PHE A 1 186 ? -18.509 3.776 2.112 1.00 90.81 186 PHE A N 1
ATOM 1467 C CA . PHE A 1 186 ? -19.096 4.990 1.547 1.00 90.81 186 PHE A CA 1
ATOM 1468 C C . PHE A 1 186 ? -20.587 4.825 1.215 1.00 90.81 186 PHE A C 1
ATOM 1470 O O . PHE A 1 186 ? -21.405 5.668 1.582 1.00 90.81 186 PHE A O 1
ATOM 1477 N N . LEU A 1 187 ? -20.973 3.704 0.598 1.00 92.00 187 LEU A N 1
ATOM 1478 C CA . LEU A 1 187 ? -22.379 3.381 0.338 1.00 92.00 187 LEU A CA 1
ATOM 1479 C C . LEU A 1 187 ? -23.196 3.230 1.627 1.00 92.00 187 LEU A C 1
ATOM 1481 O O . LEU A 1 187 ? -24.379 3.568 1.644 1.00 92.00 187 LEU A O 1
ATOM 1485 N N . GLN A 1 188 ? -22.595 2.713 2.698 1.00 89.81 188 GLN A N 1
ATOM 1486 C CA . GLN A 1 188 ? -23.249 2.573 3.996 1.00 89.81 188 GLN A CA 1
ATOM 1487 C C . GLN A 1 188 ? -23.534 3.944 4.626 1.00 89.81 188 GLN A C 1
ATOM 1489 O O . GLN A 1 188 ? -24.652 4.188 5.085 1.00 89.81 188 GLN A O 1
ATOM 1494 N N . VAL A 1 189 ? -22.571 4.866 4.540 1.00 88.81 189 VAL A N 1
ATOM 1495 C CA . VAL A 1 189 ? -22.723 6.258 4.989 1.00 88.81 189 VAL A CA 1
ATOM 1496 C C . VAL A 1 189 ? -23.849 6.969 4.244 1.00 88.81 189 VAL A C 1
ATOM 1498 O O . VAL A 1 189 ? -24.705 7.584 4.878 1.00 88.81 189 VAL A O 1
ATOM 1501 N N . LEU A 1 190 ? -23.919 6.827 2.916 1.00 89.75 190 LEU A N 1
ATOM 1502 C CA . LEU A 1 190 ? -25.007 7.406 2.116 1.00 89.75 190 LEU A CA 1
ATOM 1503 C C . LEU A 1 190 ? -26.393 6.868 2.506 1.00 89.75 190 LEU A C 1
ATOM 1505 O O . LEU A 1 190 ? -27.392 7.562 2.339 1.00 89.75 190 LEU A O 1
ATOM 1509 N N . LYS A 1 191 ? -26.463 5.648 3.050 1.00 91.25 191 LYS A N 1
ATOM 1510 C CA . LYS A 1 191 ? -27.700 5.034 3.558 1.00 91.25 191 LYS A CA 1
ATOM 1511 C C . LYS A 1 191 ? -28.069 5.483 4.979 1.00 91.25 191 LYS A C 1
ATOM 1513 O O . LYS A 1 191 ? -29.026 4.958 5.540 1.00 91.25 191 LYS A O 1
ATOM 1518 N N . GLY A 1 192 ? -27.341 6.436 5.564 1.00 84.38 192 GLY A N 1
ATOM 1519 C CA . GLY A 1 192 ? -27.646 7.003 6.879 1.00 84.38 192 GLY A CA 1
ATOM 1520 C C . GLY A 1 192 ? -27.182 6.144 8.057 1.00 84.38 192 GLY A C 1
ATOM 1521 O O . GLY A 1 192 ? -27.732 6.255 9.152 1.00 84.38 192 GLY A O 1
ATOM 1522 N N . SER A 1 193 ? -26.191 5.267 7.860 1.00 80.75 193 SER A N 1
ATOM 1523 C CA . SER A 1 193 ? -25.599 4.522 8.974 1.00 80.75 193 SER A CA 1
ATOM 1524 C C . SER A 1 193 ? -24.880 5.442 9.958 1.00 80.75 193 SER A C 1
ATOM 1526 O O . SER A 1 193 ? -24.303 6.455 9.563 1.00 80.75 193 SER A O 1
ATOM 1528 N N . LYS A 1 194 ? -24.821 5.039 11.232 1.00 76.44 194 LYS A N 1
ATOM 1529 C CA . LYS A 1 194 ? -24.006 5.733 12.234 1.00 76.44 194 LYS A CA 1
ATOM 1530 C C . LYS A 1 194 ? -22.533 5.754 11.807 1.00 76.44 194 LYS A C 1
ATOM 1532 O O . LYS A 1 194 ? -21.951 4.712 11.522 1.00 76.44 194 LYS A O 1
ATOM 1537 N N . MET A 1 195 ? -21.949 6.951 11.784 1.00 70.06 195 MET A N 1
ATOM 1538 C CA . MET A 1 195 ? -20.537 7.184 11.444 1.00 70.06 195 MET A CA 1
ATOM 1539 C C . MET A 1 195 ? -19.580 6.741 12.556 1.00 70.06 195 MET A C 1
ATOM 1541 O O . MET A 1 195 ? -18.413 6.438 12.290 1.00 70.06 195 MET A O 1
ATOM 1545 N N . GLU A 1 196 ? -20.082 6.710 13.795 1.00 65.19 196 GLU A N 1
ATOM 1546 C CA . GLU A 1 196 ? -19.378 6.266 14.998 1.00 65.19 196 GLU A CA 1
ATOM 1547 C C . GLU A 1 196 ? -19.022 4.778 14.857 1.00 65.19 196 GLU A C 1
ATOM 1549 O O . GLU A 1 196 ? -19.856 3.897 15.049 1.00 65.19 196 GLU A O 1
ATOM 1554 N N . GLY A 1 197 ? -17.789 4.516 14.412 1.00 69.50 197 GLY A N 1
ATOM 1555 C CA . GLY A 1 197 ? -17.236 3.181 14.152 1.00 69.50 197 GLY A CA 1
ATOM 1556 C C . GLY A 1 197 ? -16.716 2.977 12.723 1.00 69.50 197 GLY A C 1
ATOM 1557 O O . GLY A 1 197 ? -15.732 2.267 12.530 1.00 69.50 197 GLY A O 1
ATOM 1558 N N . LEU A 1 198 ? -17.302 3.647 11.722 1.00 77.06 198 LEU A N 1
ATOM 1559 C CA . LEU A 1 198 ? -16.875 3.538 10.314 1.00 77.06 198 LEU A CA 1
ATOM 1560 C C . LEU A 1 198 ? -15.812 4.571 9.932 1.00 77.06 198 LEU A C 1
ATOM 1562 O O . LEU A 1 198 ? -15.019 4.332 9.024 1.00 77.06 198 LEU A O 1
ATOM 1566 N N . PHE A 1 199 ? -15.770 5.708 10.631 1.00 79.50 199 PHE A N 1
ATOM 1567 C CA . PHE A 1 199 ? -14.926 6.844 10.260 1.00 79.50 199 PHE A CA 1
ATOM 1568 C C . PHE A 1 199 ? -13.440 6.484 10.123 1.00 79.50 199 PHE A C 1
ATOM 1570 O O . PHE A 1 199 ? -12.843 6.744 9.082 1.00 79.50 199 PHE A O 1
ATOM 1577 N N . LEU A 1 200 ? -12.845 5.845 11.137 1.00 81.19 200 LEU A N 1
ATOM 1578 C CA . LEU A 1 200 ? -11.419 5.505 11.108 1.00 81.19 200 LEU A CA 1
ATOM 1579 C C . LEU A 1 200 ? -11.101 4.484 10.010 1.00 81.19 200 LEU A C 1
ATOM 1581 O O . LEU A 1 200 ? -10.123 4.640 9.283 1.00 81.19 200 LEU A O 1
ATOM 1585 N N . GLN A 1 201 ? -11.938 3.457 9.866 1.00 84.38 201 GLN A N 1
ATOM 1586 C CA . GLN A 1 201 ? -11.761 2.435 8.834 1.00 84.38 201 GLN A CA 1
ATOM 1587 C C . GLN A 1 201 ? -11.843 3.050 7.436 1.00 84.38 201 GLN A C 1
ATOM 1589 O O . GLN A 1 201 ? -11.008 2.757 6.584 1.00 84.38 201 GLN A O 1
ATOM 1594 N N . MET A 1 202 ? -12.799 3.954 7.216 1.00 88.00 202 MET A N 1
ATOM 1595 C CA . MET A 1 202 ? -12.925 4.686 5.961 1.00 88.00 202 MET A CA 1
ATOM 1596 C C . MET A 1 202 ? -11.754 5.636 5.729 1.00 88.00 202 MET A C 1
ATOM 1598 O O . MET A 1 202 ? -11.263 5.693 4.607 1.00 88.00 202 MET A O 1
ATOM 1602 N N . PHE A 1 203 ? -11.276 6.348 6.751 1.00 86.38 203 PHE A N 1
ATOM 1603 C CA . PHE A 1 203 ? -10.107 7.222 6.643 1.00 86.38 203 PHE A CA 1
ATOM 1604 C C . PHE A 1 203 ? -8.853 6.434 6.239 1.00 86.38 203 PHE A C 1
ATOM 1606 O O . PHE A 1 203 ? -8.186 6.786 5.266 1.00 86.38 203 PHE A O 1
ATOM 1613 N N . LEU A 1 204 ? -8.580 5.316 6.918 1.00 89.19 204 LEU A N 1
ATOM 1614 C CA . LEU A 1 204 ? -7.448 4.441 6.605 1.00 89.19 204 LEU A CA 1
ATOM 1615 C C . LEU A 1 204 ? -7.579 3.823 5.208 1.00 89.19 204 LEU A C 1
ATOM 1617 O O . LEU A 1 204 ? -6.637 3.886 4.419 1.00 89.19 204 LEU A O 1
ATOM 1621 N N . ALA A 1 205 ? -8.754 3.287 4.865 1.00 92.94 205 ALA A N 1
ATOM 1622 C CA . ALA A 1 205 ? -9.004 2.728 3.539 1.00 92.94 205 ALA A CA 1
ATOM 1623 C C . ALA A 1 205 ? -8.857 3.795 2.441 1.00 92.94 205 ALA A C 1
ATOM 1625 O O . ALA A 1 205 ? -8.255 3.520 1.406 1.00 92.94 205 ALA A O 1
ATOM 1626 N N . SER A 1 206 ? -9.319 5.029 2.683 1.00 93.56 206 SER A N 1
ATOM 1627 C CA . SER A 1 206 ? -9.132 6.166 1.767 1.00 93.56 206 SER A CA 1
ATOM 1628 C C . SER A 1 206 ? -7.653 6.449 1.537 1.00 93.56 206 SER A C 1
ATOM 1630 O O . SER A 1 206 ? -7.222 6.591 0.396 1.00 93.56 206 SER A O 1
ATOM 1632 N N . PHE A 1 207 ? -6.859 6.495 2.609 1.00 92.00 207 PHE A N 1
ATOM 1633 C CA . PHE A 1 207 ? -5.425 6.749 2.522 1.00 92.00 207 PHE A CA 1
ATOM 1634 C C . PHE A 1 207 ? -4.703 5.674 1.695 1.00 92.00 207 PHE A C 1
ATOM 1636 O O . PHE A 1 207 ? -3.897 5.997 0.816 1.00 92.00 207 PHE A O 1
ATOM 1643 N N . VAL A 1 208 ? -5.040 4.398 1.908 1.00 94.06 208 VAL A N 1
ATOM 1644 C CA . VAL A 1 208 ? -4.504 3.285 1.108 1.00 94.06 208 VAL A CA 1
ATOM 1645 C C . VAL A 1 208 ? -4.948 3.394 -0.352 1.00 94.06 208 VAL A C 1
ATOM 1647 O O . VAL A 1 208 ? -4.123 3.243 -1.252 1.00 94.06 208 VAL A O 1
ATOM 1650 N N . VAL A 1 209 ? -6.220 3.711 -0.613 1.00 96.38 209 VAL A N 1
ATOM 1651 C CA . VAL A 1 209 ? -6.757 3.897 -1.971 1.00 96.38 209 VAL A CA 1
ATOM 1652 C C . VAL A 1 209 ? -6.035 5.029 -2.711 1.00 96.38 209 VAL A C 1
ATOM 1654 O O . VAL A 1 209 ? -5.649 4.840 -3.863 1.00 96.38 209 VAL A O 1
ATOM 1657 N N . LEU A 1 210 ? -5.778 6.167 -2.060 1.00 95.00 210 LEU A N 1
ATOM 1658 C CA . LEU A 1 210 ? -5.048 7.298 -2.653 1.00 95.00 210 LEU A CA 1
ATOM 1659 C C . LEU A 1 210 ? -3.593 6.945 -3.007 1.00 95.00 210 LEU A C 1
ATOM 1661 O O . LEU A 1 210 ? -3.062 7.375 -4.040 1.00 95.00 210 LEU A O 1
ATOM 1665 N N . ASN A 1 211 ? -2.945 6.129 -2.175 1.00 93.69 211 ASN A N 1
ATOM 1666 C CA . ASN A 1 211 ? -1.605 5.617 -2.454 1.00 93.69 211 ASN A CA 1
ATOM 1667 C C . ASN A 1 211 ? -1.610 4.545 -3.556 1.00 93.69 211 ASN A C 1
ATOM 1669 O O . ASN A 1 211 ? -0.667 4.468 -4.341 1.00 93.69 211 ASN A O 1
ATOM 1673 N N . ALA A 1 212 ? -2.697 3.785 -3.683 1.00 95.44 212 ALA A N 1
ATOM 1674 C CA . ALA A 1 212 ? -2.870 2.753 -4.700 1.00 95.44 212 ALA A CA 1
ATOM 1675 C C . ALA A 1 212 ? -3.385 3.269 -6.060 1.00 95.44 212 ALA A C 1
ATOM 1677 O O . ALA A 1 212 ? -3.543 2.465 -6.977 1.00 95.44 212 ALA A O 1
ATOM 1678 N N . LEU A 1 213 ? -3.598 4.579 -6.248 1.00 94.38 213 LEU A N 1
ATOM 1679 C CA . LEU A 1 213 ? -4.056 5.140 -7.532 1.00 94.38 213 LEU A CA 1
ATOM 1680 C C . LEU A 1 213 ? -3.247 4.661 -8.754 1.00 94.38 213 LEU A C 1
ATOM 1682 O O . LEU A 1 213 ? -3.876 4.204 -9.709 1.00 94.38 213 LEU A O 1
ATOM 1686 N N . PRO A 1 214 ? -1.896 4.649 -8.736 1.00 92.44 214 PRO A N 1
ATOM 1687 C CA . PRO A 1 214 ? -1.119 4.156 -9.875 1.00 92.44 214 PRO A CA 1
ATOM 1688 C C . PRO A 1 214 ? -1.341 2.667 -10.168 1.00 92.44 214 PRO A C 1
ATOM 1690 O O . PRO A 1 214 ? -1.167 2.228 -11.301 1.00 92.44 214 PRO A O 1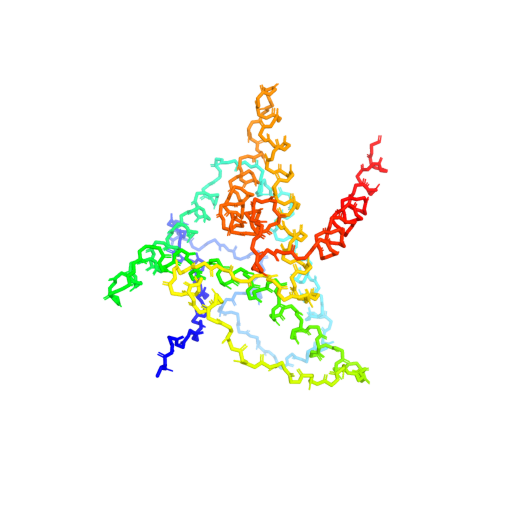
ATOM 1693 N N . ILE A 1 215 ? -1.728 1.882 -9.156 1.00 94.25 215 ILE A N 1
ATOM 1694 C CA . ILE A 1 215 ? -2.035 0.456 -9.300 1.00 94.25 215 ILE A CA 1
ATOM 1695 C C . ILE A 1 215 ? -3.380 0.303 -10.008 1.00 94.25 215 ILE A C 1
ATOM 1697 O O . ILE A 1 215 ? -3.458 -0.424 -10.992 1.00 94.25 215 ILE A O 1
ATOM 1701 N N . TYR A 1 216 ? -4.425 1.018 -9.575 1.00 95.56 216 TYR A N 1
ATOM 1702 C CA . TYR A 1 216 ? -5.729 0.974 -10.253 1.00 95.56 216 TYR A CA 1
ATOM 1703 C C . TYR A 1 216 ? -5.632 1.467 -11.697 1.00 95.56 216 TYR A C 1
ATOM 1705 O O . TYR A 1 216 ? -6.183 0.844 -12.607 1.00 95.56 216 TYR A O 1
ATOM 1713 N N . GLU A 1 217 ? -4.879 2.545 -11.911 1.00 94.00 217 GLU A N 1
ATOM 1714 C CA . GLU A 1 217 ? -4.584 3.074 -13.237 1.00 94.00 217 GLU A CA 1
ATOM 1715 C C . GLU A 1 217 ? -3.891 2.015 -14.110 1.00 94.00 217 GLU A C 1
ATOM 1717 O O . GLU A 1 217 ? -4.336 1.743 -15.227 1.00 94.00 217 GLU A O 1
ATOM 1722 N N . ALA A 1 218 ? -2.864 1.341 -13.584 1.00 91.81 218 ALA A N 1
ATOM 1723 C CA . ALA A 1 218 ? -2.153 0.280 -14.290 1.00 91.81 218 ALA A CA 1
ATOM 1724 C C . ALA A 1 218 ? -2.964 -1.014 -14.471 1.00 91.81 218 ALA A C 1
ATOM 1726 O O . ALA A 1 218 ? -2.659 -1.784 -15.376 1.00 91.81 218 ALA A O 1
ATOM 1727 N N . MET A 1 219 ? -3.981 -1.281 -13.650 1.00 92.62 219 MET A N 1
ATOM 1728 C CA . MET A 1 219 ? -4.873 -2.435 -13.814 1.00 92.62 219 MET A CA 1
ATOM 1729 C C . MET A 1 219 ? -5.921 -2.196 -14.908 1.00 92.62 219 MET A C 1
ATOM 1731 O O . MET A 1 219 ? -6.156 -3.067 -15.755 1.00 92.62 219 MET A O 1
ATOM 1735 N N . VAL A 1 220 ? -6.578 -1.033 -14.861 1.00 93.00 220 VAL A N 1
ATOM 1736 C CA . VAL A 1 220 ? -7.840 -0.790 -15.577 1.00 93.00 220 VAL A CA 1
ATOM 1737 C C . VAL A 1 220 ? -7.692 0.211 -16.720 1.00 93.00 220 VAL A C 1
ATOM 1739 O O . VAL A 1 220 ? -8.266 -0.015 -17.782 1.00 93.00 220 VAL A O 1
ATOM 1742 N N . LEU A 1 221 ? -6.952 1.305 -16.519 1.00 91.75 221 LEU A N 1
ATOM 1743 C CA . LEU A 1 221 ? -6.980 2.468 -17.416 1.00 91.75 221 LEU A CA 1
ATOM 1744 C C . LEU A 1 221 ? -5.867 2.449 -18.472 1.00 91.75 221 LEU A C 1
ATOM 1746 O O . LEU A 1 221 ? -6.074 2.908 -19.595 1.00 91.75 221 LEU A O 1
ATOM 1750 N N . ARG A 1 222 ? -4.686 1.921 -18.134 1.00 88.62 222 ARG A N 1
ATOM 1751 C CA . ARG A 1 222 ? -3.526 1.902 -19.039 1.00 88.62 222 ARG A CA 1
ATOM 1752 C C . ARG A 1 222 ? -3.618 0.797 -20.086 1.00 88.62 222 ARG A C 1
ATOM 1754 O O . ARG A 1 222 ? -4.035 -0.323 -19.801 1.00 88.62 222 ARG A O 1
ATOM 1761 N N . ASN A 1 223 ? -3.144 1.111 -21.292 1.00 88.62 223 ASN A N 1
ATOM 1762 C CA . ASN A 1 223 ? -3.039 0.179 -22.423 1.00 88.62 223 ASN A CA 1
ATOM 1763 C C . ASN A 1 223 ? -1.596 0.003 -22.933 1.00 88.62 223 ASN A C 1
ATOM 1765 O O . ASN A 1 223 ? -1.375 -0.701 -23.913 1.00 88.62 223 ASN A O 1
ATOM 1769 N N . ASP A 1 224 ? -0.618 0.631 -22.281 1.00 89.88 224 ASP A N 1
ATOM 1770 C CA . ASP A 1 224 ? 0.803 0.507 -22.613 1.00 89.88 224 ASP A CA 1
ATOM 1771 C C . ASP A 1 224 ? 1.473 -0.707 -21.933 1.00 89.88 224 ASP A C 1
ATOM 1773 O O . ASP A 1 224 ? 0.870 -1.400 -21.112 1.00 89.88 224 ASP A O 1
ATOM 1777 N N . LYS A 1 225 ? 2.750 -0.959 -22.254 1.00 86.75 225 LYS A N 1
ATOM 1778 C CA . LYS A 1 225 ? 3.526 -2.093 -21.715 1.00 86.75 225 LYS A CA 1
ATOM 1779 C C . LYS A 1 225 ? 3.725 -2.068 -20.196 1.00 86.75 225 LYS A C 1
ATOM 1781 O O . LYS A 1 225 ? 4.010 -3.117 -19.637 1.00 86.75 225 LYS A O 1
ATOM 1786 N N . GLY A 1 226 ? 3.567 -0.923 -19.533 1.00 85.25 226 GLY A N 1
ATOM 1787 C CA . GLY A 1 226 ? 3.647 -0.802 -18.077 1.00 85.25 226 GLY A CA 1
ATOM 1788 C C . GLY A 1 226 ? 2.345 -1.108 -17.340 1.00 85.25 226 GLY A C 1
ATOM 1789 O O . GLY A 1 226 ? 2.316 -1.005 -16.111 1.00 85.25 226 GLY A O 1
ATOM 1790 N N . ARG A 1 227 ? 1.292 -1.502 -18.066 1.00 91.38 227 ARG A N 1
ATOM 1791 C CA . ARG A 1 227 ? 0.047 -2.052 -17.522 1.00 91.38 227 ARG A CA 1
ATOM 1792 C C . ARG A 1 227 ? 0.309 -3.348 -16.749 1.00 91.38 227 ARG A C 1
ATOM 1794 O O . ARG A 1 227 ? 1.096 -4.185 -17.176 1.00 91.38 227 ARG A O 1
ATOM 1801 N N . ILE A 1 228 ? -0.425 -3.566 -15.660 1.00 91.94 228 ILE A N 1
ATOM 1802 C CA . ILE A 1 228 ? -0.417 -4.845 -14.944 1.00 91.94 228 ILE A CA 1
ATOM 1803 C C . ILE A 1 228 ? -0.963 -5.955 -15.863 1.00 91.94 228 ILE A C 1
ATOM 1805 O O . ILE A 1 228 ? -2.069 -5.819 -16.399 1.00 91.94 228 ILE A O 1
ATOM 1809 N N . PRO A 1 229 ? -0.242 -7.080 -16.028 1.00 92.69 229 PRO A N 1
ATOM 1810 C CA . PRO A 1 229 ? -0.721 -8.210 -16.812 1.00 92.69 229 PRO A CA 1
ATOM 1811 C C . PRO A 1 229 ? -2.051 -8.758 -16.286 1.00 92.69 229 PRO A C 1
ATOM 1813 O O . PRO A 1 229 ? -2.198 -9.023 -15.092 1.00 92.69 229 PRO A O 1
ATOM 1816 N N . PHE A 1 230 ? -2.996 -9.029 -17.193 1.00 91.50 230 PHE A N 1
ATOM 1817 C CA . PHE A 1 230 ? -4.337 -9.513 -16.838 1.00 91.50 230 PHE A CA 1
ATOM 1818 C C . PHE A 1 230 ? -4.312 -10.771 -15.958 1.00 91.50 230 PHE A C 1
ATOM 1820 O O . PHE A 1 230 ? -5.096 -10.886 -15.019 1.00 91.50 230 PHE A O 1
ATOM 1827 N N . LYS A 1 231 ? -3.376 -11.696 -16.216 1.00 92.56 231 LYS A N 1
ATOM 1828 C CA . LYS A 1 231 ? -3.193 -12.906 -15.397 1.00 92.56 231 LYS A CA 1
ATOM 1829 C C . LYS A 1 231 ? -2.929 -12.565 -13.928 1.00 92.56 231 LYS A C 1
ATOM 1831 O O . LYS A 1 231 ? -3.524 -13.181 -13.051 1.00 92.56 231 LYS A O 1
ATOM 1836 N N . THR A 1 232 ? -2.082 -11.574 -13.658 1.00 92.94 232 THR A N 1
ATOM 1837 C CA . THR A 1 232 ? -1.772 -11.124 -12.295 1.00 92.94 232 THR A CA 1
ATOM 1838 C C . THR A 1 232 ? -3.005 -10.507 -11.639 1.00 92.94 232 THR A C 1
ATOM 1840 O O . THR A 1 232 ? -3.342 -10.871 -10.516 1.00 92.94 232 THR A O 1
ATOM 1843 N N . THR A 1 233 ? -3.730 -9.644 -12.360 1.00 94.06 233 THR A N 1
ATOM 1844 C CA . THR A 1 233 ? -4.993 -9.053 -11.885 1.00 94.06 233 THR A CA 1
ATOM 1845 C C . THR A 1 233 ? -6.036 -10.117 -11.543 1.00 94.06 233 THR A C 1
ATOM 1847 O O . THR A 1 233 ? -6.657 -10.042 -10.481 1.00 94.06 233 THR A O 1
ATOM 1850 N N . ALA A 1 234 ? -6.214 -11.122 -12.403 1.00 94.44 234 ALA A N 1
ATOM 1851 C CA . ALA A 1 234 ? -7.149 -12.218 -12.174 1.00 94.44 234 ALA A CA 1
ATOM 1852 C C . ALA A 1 234 ? -6.774 -13.018 -10.916 1.00 94.44 234 ALA A C 1
ATOM 1854 O O . ALA A 1 234 ? -7.617 -13.199 -10.038 1.00 94.44 234 ALA A O 1
ATOM 1855 N N . THR A 1 235 ? -5.502 -13.407 -10.771 1.00 94.75 235 THR A N 1
ATOM 1856 C CA . THR A 1 235 ? -5.005 -14.125 -9.586 1.00 94.75 235 THR A CA 1
ATOM 1857 C C . THR A 1 235 ? -5.225 -13.332 -8.299 1.00 94.75 235 THR A C 1
ATOM 1859 O O . THR A 1 235 ? -5.747 -13.877 -7.327 1.00 94.75 235 THR A O 1
ATOM 1862 N N . SER A 1 236 ? -4.892 -12.039 -8.286 1.00 96.19 236 SER A N 1
ATOM 1863 C CA . SER A 1 236 ? -5.122 -11.171 -7.124 1.00 96.19 236 SER A CA 1
ATOM 1864 C C . SER A 1 236 ? -6.603 -11.006 -6.792 1.00 96.19 236 SER A C 1
ATOM 1866 O O . SER A 1 236 ? -6.969 -10.968 -5.622 1.00 96.19 236 SER A O 1
ATOM 1868 N N . THR A 1 237 ? -7.471 -10.948 -7.804 1.00 96.06 237 THR A N 1
ATOM 1869 C CA . THR A 1 237 ? -8.924 -10.854 -7.600 1.00 96.06 237 THR A CA 1
ATOM 1870 C C . THR A 1 237 ? -9.472 -12.141 -6.982 1.00 96.06 237 THR A C 1
ATOM 1872 O O . THR A 1 237 ? -10.202 -12.084 -5.995 1.00 96.06 237 THR A O 1
ATOM 1875 N N . CYS A 1 238 ? -9.074 -13.308 -7.500 1.00 96.44 238 CYS A N 1
ATOM 1876 C CA . CYS A 1 238 ? -9.422 -14.603 -6.911 1.00 96.44 238 CYS A CA 1
ATOM 1877 C C . CYS A 1 238 ? -8.946 -14.706 -5.456 1.00 96.44 238 CYS A C 1
ATOM 1879 O O . CYS A 1 238 ? -9.707 -15.138 -4.591 1.00 96.44 238 CYS A O 1
ATOM 1881 N N . LEU A 1 239 ? -7.713 -14.271 -5.173 1.00 95.94 239 LEU A N 1
ATOM 1882 C CA . LEU A 1 239 ? -7.166 -14.270 -3.818 1.00 95.94 239 LEU A CA 1
ATOM 1883 C C . LEU A 1 239 ? -7.940 -13.324 -2.890 1.00 95.94 239 LEU A C 1
ATOM 1885 O O . LEU A 1 239 ? -8.266 -13.711 -1.771 1.00 95.94 239 LEU A O 1
ATOM 1889 N N . ALA A 1 240 ? -8.292 -12.121 -3.350 1.00 96.50 240 ALA A N 1
ATOM 1890 C CA . ALA A 1 240 ? -9.093 -11.173 -2.576 1.00 96.50 240 ALA A CA 1
ATOM 1891 C C . ALA A 1 240 ? -10.462 -11.760 -2.195 1.00 96.50 240 ALA A C 1
ATOM 1893 O O . ALA A 1 240 ? -10.872 -11.674 -1.037 1.00 96.50 240 ALA A O 1
ATOM 1894 N N . LEU A 1 241 ? -11.140 -12.412 -3.145 1.00 95.56 241 LEU A N 1
ATOM 1895 C CA . LEU A 1 241 ? -12.417 -13.087 -2.899 1.00 95.56 241 LEU A CA 1
ATOM 1896 C C . LEU A 1 241 ? -12.270 -14.261 -1.924 1.00 95.56 241 LEU A C 1
ATOM 1898 O O . LEU A 1 241 ? -13.108 -14.425 -1.039 1.00 95.56 241 LEU A O 1
ATOM 1902 N N . ALA A 1 242 ? -11.202 -15.052 -2.049 1.00 95.50 242 ALA A N 1
ATOM 1903 C CA . ALA A 1 242 ? -10.923 -16.151 -1.130 1.00 95.50 242 ALA A CA 1
ATOM 1904 C C . ALA A 1 242 ? -10.690 -15.647 0.303 1.00 95.50 242 ALA A C 1
ATOM 1906 O O . ALA A 1 242 ? -11.290 -16.171 1.238 1.00 95.50 242 ALA A O 1
ATOM 1907 N N . LEU A 1 243 ? -9.879 -14.597 0.477 1.00 93.44 243 LEU A N 1
ATOM 1908 C CA . LEU A 1 243 ? -9.640 -13.974 1.783 1.00 93.44 243 LEU A CA 1
ATOM 1909 C C . LEU A 1 243 ? -10.935 -13.420 2.387 1.00 93.44 243 LEU A C 1
ATOM 1911 O O . LEU A 1 243 ? -11.215 -13.656 3.561 1.00 93.44 243 LEU A O 1
ATOM 1915 N N . TYR A 1 244 ? -11.760 -12.750 1.581 1.00 91.12 244 TYR A N 1
ATOM 1916 C CA . TYR A 1 244 ? -13.071 -12.274 2.018 1.00 91.12 244 TYR A CA 1
ATOM 1917 C C . TYR A 1 244 ? -13.992 -13.427 2.454 1.00 91.12 244 TYR A C 1
ATOM 1919 O O . TYR A 1 244 ? -14.624 -13.363 3.511 1.00 91.12 244 TYR A O 1
ATOM 1927 N N . GLY A 1 245 ? -14.039 -14.514 1.680 1.00 89.69 245 GLY A N 1
ATOM 1928 C CA . GLY A 1 245 ? -14.791 -15.723 2.019 1.00 89.69 245 GLY A CA 1
ATOM 1929 C C . GLY A 1 245 ? -14.332 -16.343 3.342 1.00 89.69 245 GLY A C 1
ATOM 1930 O O . GLY A 1 245 ? -15.145 -16.612 4.220 1.00 89.69 245 GLY A O 1
ATOM 1931 N N . LEU A 1 246 ? -13.021 -16.498 3.529 1.00 90.19 246 LEU A N 1
ATOM 1932 C CA . LEU A 1 246 ? -12.444 -17.056 4.754 1.00 90.19 246 LEU A CA 1
ATOM 1933 C C . LEU A 1 246 ? -12.765 -16.217 5.996 1.00 90.19 246 LEU A C 1
ATOM 1935 O O . LEU A 1 246 ? -13.100 -16.778 7.035 1.00 90.19 246 LEU A O 1
ATOM 1939 N N . VAL A 1 247 ? -12.704 -14.887 5.893 1.00 86.81 247 VAL A N 1
ATOM 1940 C CA . VAL A 1 247 ? -13.007 -13.980 7.014 1.00 86.81 247 VAL A CA 1
ATOM 1941 C C . VAL A 1 247 ? -14.509 -13.909 7.309 1.00 86.81 247 VAL A C 1
ATOM 1943 O O . VAL A 1 247 ? -14.908 -13.753 8.463 1.00 86.81 247 VAL A O 1
ATOM 1946 N N . SER A 1 248 ? -15.363 -14.051 6.294 1.00 83.00 248 SER A N 1
ATOM 1947 C CA . SER A 1 248 ? -16.822 -13.992 6.465 1.00 83.00 248 SER A CA 1
ATOM 1948 C C . SER A 1 248 ? -17.433 -15.279 7.037 1.00 83.00 248 SER A C 1
ATOM 1950 O O . SER A 1 248 ? -18.472 -15.210 7.696 1.00 83.00 248 SER A O 1
ATOM 1952 N N . LEU A 1 249 ? -16.788 -16.439 6.864 1.00 81.12 249 LEU A N 1
ATOM 1953 C CA . LEU A 1 249 ? -17.265 -17.732 7.378 1.00 81.12 249 LEU A CA 1
ATOM 1954 C C . LEU A 1 249 ? -17.468 -17.754 8.915 1.00 81.12 249 LEU A C 1
ATOM 1956 O O . LEU A 1 249 ? -18.564 -18.111 9.356 1.00 81.12 249 LEU A O 1
ATOM 1960 N N . PRO A 1 250 ? -16.499 -17.332 9.756 1.00 76.81 250 PRO A N 1
ATOM 1961 C CA . PRO A 1 250 ? -16.690 -17.263 11.207 1.00 76.81 250 PRO A CA 1
ATOM 196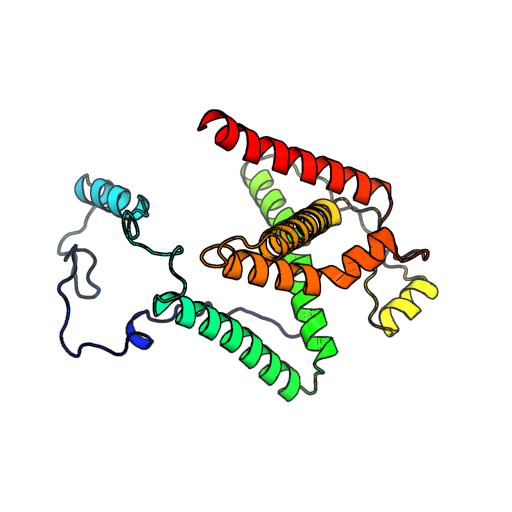2 C C . PRO A 1 250 ? -17.752 -16.252 11.647 1.00 76.81 250 PRO A C 1
ATOM 1964 O O . PRO A 1 250 ? -18.433 -16.483 12.643 1.00 76.81 250 PRO A O 1
ATOM 1967 N N . LEU A 1 251 ? -17.893 -15.134 10.925 1.00 69.81 251 LEU A N 1
ATOM 1968 C CA . LEU A 1 251 ? -18.881 -14.094 11.237 1.00 69.81 251 LEU A CA 1
ATOM 1969 C C . LEU A 1 251 ? -20.306 -14.575 10.956 1.00 69.81 251 LEU A C 1
ATOM 1971 O O . LEU A 1 251 ? -21.214 -14.284 11.726 1.00 69.81 251 LEU A O 1
ATOM 1975 N N . ARG A 1 252 ? -20.492 -15.362 9.891 1.00 68.06 252 ARG A N 1
ATOM 1976 C CA . ARG A 1 252 ? -21.784 -15.968 9.561 1.00 68.06 252 ARG A CA 1
ATOM 1977 C C . ARG A 1 252 ? -22.219 -17.024 10.577 1.00 68.06 252 ARG A C 1
ATOM 1979 O O . ARG A 1 252 ? -23.404 -17.121 10.845 1.00 68.06 252 ARG A O 1
ATOM 1986 N N . ASN A 1 253 ? -21.283 -17.777 11.154 1.00 66.44 253 ASN A N 1
ATOM 1987 C CA . ASN A 1 253 ? -21.585 -18.806 12.158 1.00 66.44 253 ASN A CA 1
ATOM 1988 C C . ASN A 1 253 ? -21.860 -18.245 13.568 1.00 66.44 253 ASN A C 1
ATOM 1990 O O . ASN A 1 253 ? -22.142 -19.020 14.479 1.00 66.44 253 ASN A O 1
ATOM 1994 N N . ARG A 1 254 ? -21.729 -16.927 13.776 1.00 59.00 254 ARG A N 1
ATOM 1995 C CA . ARG A 1 254 ? -21.989 -16.256 15.063 1.00 59.00 254 ARG A CA 1
ATOM 1996 C C . ARG A 1 254 ? -23.333 -15.520 15.131 1.00 59.00 254 ARG A C 1
ATOM 1998 O O . ARG A 1 254 ? -23.669 -15.037 16.209 1.00 59.00 254 ARG A O 1
ATOM 2005 N N . ASN A 1 255 ? -24.062 -15.446 14.018 1.00 44.50 255 ASN A N 1
ATOM 2006 C CA . ASN A 1 255 ? -25.420 -14.901 13.924 1.00 44.50 255 ASN A CA 1
ATOM 2007 C C . ASN A 1 255 ? -26.425 -16.036 13.737 1.00 44.50 255 ASN A C 1
ATOM 2009 O O . ASN A 1 255 ? -27.572 -15.863 14.197 1.00 44.50 255 ASN A O 1
#

Secondary structure (DSSP, 8-state):
--------------GGGT----SS-PPPSSGGGSTT----S---TT-HHHHHHHHHHHT-GGGTTS-TTT-TTSHHHHHHHHHHHHHHHHHHHHHHHTT--HHHHHHHHHHHHHHIIIIIHHHHHHHHHHHTTPPPPP---------HHHHHHHHTT-----S--GGGHHHHHHHHHHHHHHHHHHHHHHTT---TTTHHHHHHHHHHHHHTHHHHIIIII--STTSPPHHHHHHHHHHHHHHHHHHHHHHHTT-

pLDDT: mean 76.99, std 17.99, range [28.41, 97.06]

Radius of gyration: 23.82 Å; chains: 1; bounding box: 52×47×69 Å

Sequence (255 aa):
MLGPNYVGTGCFFNRRAFFGGPSTIVPLEIPELGPDSIVDKSIQIQSQPVLKLAHKVAGCNYEYKTKWGYELSEPSFILYVFLFLGAYGQDLIEFLIEEGTVQKWWNDQRMWVIRGLSAFGYGCLEFFLKCLGISTYGFGLTSKVIDDEQSKRYGQGMFEFGASSNIFVPLITAAIINLVSFLMGFLQVLKGSKMEGLFLQMFLASFVVLNALPIYEAMVLRNDKGRIPFKTTATSTCLALALYGLVSLPLRNRN

InterPro domains:
  IPR005150 Cellulose synthase [PF03552] (74-232)